Protein AF-A0A538BSW1-F1 (afdb_monomer_lite)

Sequence (345 aa):
MADRFRGLRTAARRRPPAGIRARVTATAVAVVGIASVLAAFAMVSFVGRSLTAQGADQATVRAEQIADDGVRDGAPIVVADPEEQFVQVLRGSTVVASSANVAGLPALAIPGPDDAVGVRIPTVAGPFIAASAVAVGVDGPRTVVVGLNIDDVDDARHLIALALLVAVPVLLVVVGLVTWRMVGRTLRLVEAMREEVERISSTELDRRVPTPLRDDEVGRLARTMNRMLDRLERGQERQRRFISDASHELRSPVAAIRQHAEVAVEHRGPRGPKRSTWTTSCSRRRDASAARRPSPSTRVACRRLASWGAEPTSSGSCATSRRMPSITREPGSGSGWEPPTARSP

Secondary structure (DSSP, 8-state):
-------------------HHHHHHHHHHHHHHHHHHHHHHHHHHHHHHHHHHHHHHHHHHHHHHHHHTTPPTT--B--S-TTTEEEEEEETTEEEEEBGGGTT------PPTT-EEEEE-TTSSSEEEEEEEEEEETTEEEEEEEEEE-HHHHHHHHHHHHHHHHHHHHHHHHHHHHHHHHHHHHHHHHHHHHHHHHH--TT-TT--PPPPSS-SHHHHHHHHHHHHHHHHHHHHHHHHHHHHHHHHHHHHHHHHHHHHHHHHHHT------------------------PPPPSSTTSTTSSS-SS------------------------------PPP----

pLDDT: mean 76.14, std 19.76, range [28.02, 98.38]

Foldseek 3Di:
DDDDDDDPPPPPPPPPPPPPLVVQLVVQLVVLLVVLVVVLVCVLVVLLVVLLVVQQVVQLVVQVVVLVVADDFPDEDDDPDLQFKWKFKFDVQATRYIHPQCPPPGDQDDADQVDWDWGDGPRYDAIWIKDWDWHQHPVGIMIMIMIGGCVVSVVVSVVSSVVSVVVSVVVSVVSSVVSSVVVVVLVVLVVQQVVQVVPCDLVNLVDARDADPDPDPSNVVRVVVNVVSVVSVVVVVVVVVVVVVVVVVVVVVVVVVVVVVVVVVVPPDDDDDDDDDDDDDPDDDDDDDDDDDDDPDPPPPPPPPPPDDDDDDDDDDDDDDDDDDDDDDDDDDDDDDDDDDDDDD

Structure (mmCIF, N/CA/C/O backbone):
data_AF-A0A538BSW1-F1
#
_entry.id   AF-A0A538BSW1-F1
#
loop_
_atom_site.group_PDB
_atom_site.id
_atom_site.type_symbol
_atom_site.label_atom_id
_atom_site.label_alt_id
_atom_site.label_comp_id
_atom_site.label_asym_id
_atom_site.label_entity_id
_atom_site.label_seq_id
_atom_site.pdbx_PDB_ins_code
_atom_site.Cartn_x
_atom_site.Cartn_y
_atom_site.Cartn_z
_atom_site.occupancy
_atom_site.B_iso_or_equiv
_atom_site.auth_seq_id
_atom_site.auth_comp_id
_atom_site.auth_asym_id
_atom_site.auth_atom_id
_atom_site.pdbx_PDB_model_num
ATOM 1 N N . MET A 1 1 ? -12.650 59.316 12.988 1.00 49.59 1 MET A N 1
ATOM 2 C CA . MET A 1 1 ? -11.382 58.768 12.457 1.00 49.59 1 MET A CA 1
ATOM 3 C C . MET A 1 1 ? -10.419 58.708 13.641 1.00 49.59 1 MET A C 1
ATOM 5 O O . MET A 1 1 ? -10.074 59.766 14.128 1.00 49.59 1 MET A O 1
ATOM 9 N N . ALA A 1 2 ? -10.084 57.564 14.242 1.00 46.19 2 ALA A N 1
ATOM 10 C CA . ALA A 1 2 ? -10.416 56.175 13.917 1.00 46.19 2 ALA A CA 1
ATOM 11 C C . ALA A 1 2 ? -10.507 55.314 15.200 1.00 46.19 2 ALA A C 1
ATOM 13 O O . ALA A 1 2 ? -9.628 55.408 16.044 1.00 46.19 2 ALA A O 1
ATOM 14 N N . ASP A 1 3 ? -11.521 54.447 15.316 1.00 50.50 3 ASP A N 1
ATOM 15 C CA . ASP A 1 3 ? -11.532 53.318 16.269 1.00 50.50 3 ASP A CA 1
ATOM 16 C C . ASP A 1 3 ? -12.427 52.193 15.713 1.00 50.50 3 ASP A C 1
ATOM 18 O O . ASP A 1 3 ? -13.595 52.040 16.067 1.00 50.50 3 ASP A O 1
ATOM 22 N N . ARG A 1 4 ? -11.922 51.485 14.691 1.00 53.62 4 ARG A N 1
ATOM 23 C CA . ARG A 1 4 ? -12.696 50.470 13.947 1.00 53.62 4 ARG A CA 1
ATOM 24 C C . ARG A 1 4 ? -11.895 49.216 13.579 1.00 53.62 4 ARG A C 1
ATOM 26 O O . ARG A 1 4 ? -12.188 48.573 12.578 1.00 53.62 4 ARG A O 1
ATOM 33 N N . PHE A 1 5 ? -10.905 48.855 14.398 1.00 54.06 5 PHE A N 1
ATOM 34 C CA . PHE A 1 5 ? -10.102 47.636 14.225 1.00 54.06 5 PHE A CA 1
ATOM 35 C C . PHE A 1 5 ? -9.931 46.866 15.539 1.00 54.06 5 PHE A C 1
ATOM 37 O O . PHE A 1 5 ? -8.840 46.737 16.087 1.00 54.06 5 PHE A O 1
ATOM 44 N N . ARG A 1 6 ? -11.034 46.300 16.040 1.00 56.59 6 ARG A N 1
ATOM 45 C CA . ARG A 1 6 ? -11.010 45.355 17.162 1.00 56.59 6 ARG A CA 1
ATOM 46 C C . ARG A 1 6 ? -11.902 44.160 16.825 1.00 56.59 6 ARG A C 1
ATOM 48 O O . ARG A 1 6 ? -13.116 44.309 16.787 1.00 56.59 6 ARG A O 1
ATOM 55 N N . GLY A 1 7 ? -11.313 42.979 16.591 1.00 46.28 7 GLY A N 1
ATOM 56 C CA . GLY A 1 7 ? -12.089 41.729 16.638 1.00 46.28 7 GLY A CA 1
ATOM 57 C C . GLY A 1 7 ? -11.962 40.686 15.523 1.00 46.28 7 GLY A C 1
ATOM 58 O O . GLY A 1 7 ? -12.796 39.787 15.512 1.00 46.28 7 GLY A O 1
ATOM 59 N N . LEU A 1 8 ? -10.934 40.673 14.664 1.00 49.97 8 LEU A N 1
ATOM 60 C CA . LEU A 1 8 ? -10.611 39.448 13.902 1.00 49.97 8 LEU A CA 1
ATOM 61 C C . LEU A 1 8 ? -9.857 38.438 14.784 1.00 49.97 8 LEU A C 1
ATOM 63 O O . LEU A 1 8 ? -8.709 38.079 14.532 1.00 49.97 8 LEU A O 1
ATOM 67 N N . ARG A 1 9 ? -10.522 37.961 15.846 1.00 54.53 9 ARG A N 1
ATOM 68 C CA . ARG A 1 9 ? -10.094 36.742 16.540 1.00 54.53 9 ARG A CA 1
ATOM 69 C C . ARG A 1 9 ? -10.344 35.578 15.593 1.00 54.53 9 ARG A C 1
ATOM 71 O O . ARG A 1 9 ? -11.487 35.172 15.395 1.00 54.53 9 ARG A O 1
ATOM 78 N N . THR A 1 10 ? -9.270 35.053 15.013 1.00 54.22 10 THR A N 1
ATOM 79 C CA . THR A 1 10 ? -9.295 33.827 14.220 1.00 54.22 10 THR A CA 1
ATOM 80 C C . THR A 1 10 ? -9.943 32.718 15.041 1.00 54.22 10 THR A C 1
ATOM 82 O O . THR A 1 10 ? -9.378 32.212 16.011 1.00 54.22 10 THR A O 1
ATOM 85 N N . ALA A 1 11 ? -11.163 32.341 14.654 1.00 52.31 11 ALA A N 1
ATOM 86 C CA . ALA A 1 11 ? -11.871 31.205 15.218 1.00 52.31 11 ALA A CA 1
ATOM 87 C C . ALA A 1 11 ? -11.191 29.920 14.731 1.00 52.31 11 ALA A C 1
ATOM 89 O O . ALA A 1 11 ? -11.690 29.219 13.850 1.00 52.31 11 ALA A O 1
ATOM 90 N N . ALA A 1 12 ? -10.020 29.628 15.303 1.00 53.47 12 ALA A N 1
ATOM 91 C CA . ALA A 1 12 ? -9.341 28.357 15.164 1.00 53.47 12 ALA A CA 1
ATOM 92 C C . ALA A 1 12 ? -10.299 27.278 15.674 1.00 53.47 12 ALA A C 1
ATOM 94 O O . ALA A 1 12 ? -10.401 27.040 16.880 1.00 53.47 12 ALA A O 1
ATOM 95 N N . ARG A 1 13 ? -11.043 26.666 14.741 1.00 53.94 13 ARG A N 1
ATOM 96 C CA . ARG A 1 13 ? -11.951 25.547 14.991 1.00 53.94 13 ARG A CA 1
ATOM 97 C C . ARG A 1 13 ? -11.123 24.391 15.540 1.00 53.94 13 ARG A C 1
ATOM 99 O O . ARG A 1 13 ? -10.667 23.531 14.787 1.00 53.94 13 ARG A O 1
ATOM 106 N N . ARG A 1 14 ? -10.928 24.377 16.862 1.00 54.94 14 ARG A N 1
ATOM 107 C CA . ARG A 1 14 ? -10.419 23.230 17.607 1.00 54.94 14 ARG A CA 1
ATOM 108 C C . ARG A 1 14 ? -11.406 22.100 17.347 1.00 54.94 14 ARG A C 1
ATOM 110 O O . ARG A 1 14 ? -12.471 22.058 17.957 1.00 54.94 14 ARG A O 1
ATOM 117 N N . ARG A 1 15 ? -11.086 21.242 16.370 1.00 61.53 15 ARG A N 1
ATOM 118 C CA . ARG A 1 15 ? -11.860 20.029 16.089 1.00 61.53 15 ARG A CA 1
ATOM 119 C C . ARG A 1 15 ? -12.021 19.301 17.429 1.00 61.53 15 ARG A C 1
ATOM 121 O O . ARG A 1 15 ? -11.014 19.177 18.134 1.00 61.53 15 ARG A O 1
ATOM 128 N N . PRO A 1 16 ? -13.239 18.874 17.812 1.00 59.78 16 PRO A N 1
ATOM 129 C CA . PRO A 1 16 ? -13.426 18.167 19.071 1.00 59.78 16 PRO A CA 1
ATOM 130 C C . PRO A 1 16 ? -12.460 16.977 19.109 1.00 59.78 16 PRO A C 1
ATOM 132 O O . PRO A 1 16 ? -12.214 16.374 18.056 1.00 59.78 16 PRO A O 1
ATOM 135 N N . PRO A 1 17 ? -11.856 16.665 20.270 1.00 60.72 17 PRO A N 1
ATOM 136 C CA . PRO A 1 17 ? -10.834 15.635 20.356 1.00 60.72 17 PRO A CA 1
ATOM 137 C C . PRO A 1 17 ? -11.410 14.325 19.824 1.00 60.72 17 PRO A C 1
ATOM 139 O O . PRO A 1 17 ? -12.307 13.746 20.430 1.00 60.72 17 PRO A O 1
ATOM 142 N N . ALA A 1 18 ? -10.892 13.872 18.679 1.00 70.44 18 ALA A N 1
ATOM 143 C CA . ALA A 1 18 ? -11.376 12.666 18.025 1.00 70.44 18 ALA A CA 1
ATOM 144 C C . ALA A 1 18 ? -11.358 11.510 19.035 1.00 70.44 18 ALA A C 1
ATOM 146 O O . ALA A 1 18 ? -10.330 11.286 19.685 1.00 70.44 18 ALA A O 1
ATOM 147 N N . GLY A 1 19 ? -12.491 10.822 19.199 1.00 85.38 19 GLY A N 1
ATOM 148 C CA . GLY A 1 19 ? -12.615 9.725 20.158 1.00 85.38 19 GLY A CA 1
ATOM 149 C C . GLY A 1 19 ? -11.607 8.609 19.871 1.00 85.38 19 GLY A C 1
ATOM 150 O O . GLY A 1 19 ? -11.125 8.483 18.743 1.00 85.38 19 GLY A O 1
ATOM 151 N N . ILE A 1 20 ? -11.302 7.780 20.875 1.00 87.38 20 ILE A N 1
ATOM 152 C CA . ILE A 1 20 ? -10.268 6.725 20.800 1.00 87.38 20 ILE A CA 1
ATOM 153 C C . ILE A 1 20 ? -10.411 5.890 19.516 1.00 87.38 20 ILE A C 1
ATOM 155 O O . ILE A 1 20 ? -9.440 5.706 18.785 1.00 87.38 20 ILE A O 1
ATOM 159 N N . ARG A 1 21 ? -11.646 5.498 19.173 1.00 89.81 21 ARG A N 1
ATOM 160 C CA . ARG A 1 21 ? -11.997 4.788 17.932 1.00 89.81 21 ARG A CA 1
ATOM 161 C C . ARG A 1 21 ? -11.473 5.466 16.662 1.00 89.81 21 ARG A C 1
ATOM 163 O O . ARG A 1 21 ? -10.902 4.797 15.805 1.00 89.81 21 ARG A O 1
ATOM 170 N N . ALA A 1 22 ? -11.666 6.777 16.539 1.00 90.06 22 ALA A N 1
ATOM 171 C CA . ALA A 1 22 ? -11.244 7.551 15.376 1.00 90.06 22 ALA A CA 1
ATOM 172 C C . ALA A 1 22 ? -9.722 7.712 15.326 1.00 90.06 22 ALA A C 1
ATOM 174 O O . ALA A 1 22 ? -9.150 7.582 14.250 1.00 90.06 22 ALA A O 1
ATOM 175 N N . ARG A 1 23 ? -9.058 7.910 16.476 1.00 92.12 23 ARG A N 1
ATOM 176 C CA . ARG A 1 23 ? -7.588 7.971 16.539 1.00 92.12 23 ARG A CA 1
ATOM 177 C C . ARG A 1 23 ? -6.952 6.651 16.114 1.00 92.12 23 ARG A C 1
ATOM 179 O O . ARG A 1 23 ? -6.143 6.663 15.200 1.00 92.12 23 ARG A O 1
ATOM 186 N N . VAL A 1 24 ? -7.373 5.533 16.713 1.00 93.75 24 VAL A N 1
ATOM 187 C CA . VAL A 1 24 ? -6.842 4.190 16.411 1.00 93.75 24 VAL A CA 1
ATOM 188 C C . VAL A 1 24 ? -7.092 3.801 14.951 1.00 93.75 24 VAL A C 1
ATOM 190 O O . VAL A 1 24 ? -6.204 3.262 14.298 1.00 93.75 24 VAL A O 1
ATOM 193 N N . THR A 1 25 ? -8.277 4.110 14.412 1.00 94.94 25 THR A N 1
ATOM 194 C CA . THR A 1 25 ? -8.577 3.845 12.994 1.00 94.94 25 THR A CA 1
ATOM 195 C C . THR A 1 25 ? -7.710 4.711 12.077 1.00 94.94 25 THR A C 1
ATOM 197 O O . THR A 1 25 ? -7.140 4.196 11.122 1.00 94.94 25 THR A O 1
ATOM 200 N N . ALA A 1 26 ? -7.553 6.004 12.383 1.00 94.50 26 ALA A N 1
ATOM 201 C CA . ALA A 1 26 ? -6.716 6.905 11.595 1.00 94.50 26 ALA A CA 1
ATOM 202 C C . ALA A 1 26 ? -5.230 6.515 11.636 1.00 94.50 26 ALA A C 1
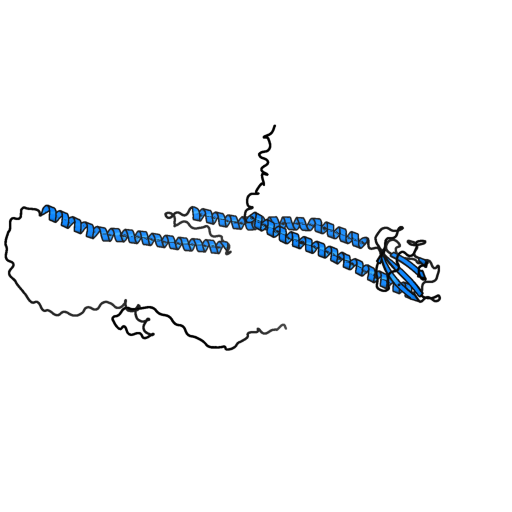ATOM 204 O O . ALA A 1 26 ? -4.587 6.536 10.593 1.00 94.50 26 ALA A O 1
ATOM 205 N N . THR A 1 27 ? -4.684 6.111 12.791 1.00 95.56 27 THR A N 1
ATOM 206 C CA . THR A 1 27 ? -3.292 5.641 12.875 1.00 95.56 27 THR A CA 1
ATOM 207 C C . THR A 1 27 ? -3.088 4.320 12.140 1.00 95.56 27 THR A C 1
ATOM 209 O O . THR A 1 27 ? -2.095 4.189 11.434 1.00 95.56 27 THR A O 1
ATOM 212 N N . ALA A 1 28 ? -4.025 3.369 12.232 1.00 95.31 28 ALA A N 1
ATOM 213 C CA . ALA A 1 28 ? -3.946 2.114 11.481 1.00 95.31 28 ALA A CA 1
ATOM 214 C C . ALA A 1 28 ? -3.965 2.354 9.959 1.00 95.31 28 ALA A C 1
ATOM 216 O O . ALA A 1 28 ? -3.090 1.867 9.248 1.00 95.31 28 ALA A O 1
ATOM 217 N N . VAL A 1 29 ? -4.911 3.164 9.468 1.00 97.62 29 VAL A N 1
ATOM 218 C CA . VAL A 1 29 ? -5.007 3.524 8.042 1.00 97.62 29 VAL A CA 1
ATOM 219 C C . VAL A 1 29 ? -3.785 4.325 7.580 1.00 97.62 29 VAL A C 1
ATOM 221 O O . VAL A 1 29 ? -3.292 4.078 6.486 1.00 97.62 29 VAL A O 1
ATOM 224 N N . ALA A 1 30 ? -3.249 5.235 8.401 1.00 97.25 30 ALA A N 1
ATOM 225 C CA . ALA A 1 30 ? -2.049 5.997 8.056 1.00 97.25 30 ALA A CA 1
ATOM 226 C C . ALA A 1 30 ? -0.797 5.109 7.954 1.00 97.25 30 ALA A C 1
ATOM 228 O O . ALA A 1 30 ? -0.057 5.226 6.984 1.00 97.25 30 ALA A O 1
ATOM 229 N N . VAL A 1 31 ? -0.576 4.198 8.911 1.00 97.88 31 VAL A N 1
ATOM 230 C CA . VAL A 1 31 ? 0.571 3.271 8.886 1.00 97.88 31 VAL A CA 1
ATOM 231 C C . VAL A 1 31 ? 0.491 2.335 7.680 1.00 97.88 31 VAL A C 1
ATOM 233 O O . VAL A 1 31 ? 1.471 2.215 6.948 1.00 97.88 31 VAL A O 1
ATOM 236 N N . VAL A 1 32 ? -0.674 1.725 7.429 1.00 98.00 32 VAL A N 1
ATOM 237 C CA . VAL A 1 32 ? -0.868 0.863 6.251 1.00 98.00 32 VAL A CA 1
ATOM 238 C C . VAL A 1 32 ? -0.727 1.672 4.961 1.00 98.00 32 VAL A C 1
ATOM 240 O O . VAL A 1 32 ? -0.047 1.221 4.052 1.00 98.00 32 VAL A O 1
ATOM 243 N N . GLY A 1 33 ? -1.276 2.888 4.891 1.00 97.69 33 GLY A N 1
ATOM 244 C CA . GLY A 1 33 ? -1.164 3.757 3.716 1.00 97.69 33 GLY A CA 1
ATOM 245 C C . GLY A 1 33 ? 0.277 4.135 3.387 1.00 97.69 33 GLY A C 1
ATOM 246 O O . GLY A 1 33 ? 0.691 3.994 2.241 1.00 97.69 33 GLY A O 1
ATOM 247 N N . ILE A 1 34 ? 1.063 4.544 4.386 1.00 98.00 34 ILE A N 1
ATOM 248 C CA . ILE A 1 34 ? 2.489 4.853 4.210 1.00 98.00 34 ILE A CA 1
ATOM 249 C C . ILE A 1 34 ? 3.251 3.604 3.747 1.00 98.00 34 ILE A C 1
ATOM 251 O O . ILE A 1 34 ? 3.990 3.676 2.767 1.00 98.00 34 ILE A O 1
ATOM 255 N N . ALA A 1 35 ? 3.037 2.451 4.390 1.00 97.19 35 ALA A N 1
ATOM 256 C CA . ALA A 1 35 ? 3.685 1.199 4.001 1.00 97.19 35 ALA A CA 1
ATOM 257 C C . ALA A 1 35 ? 3.312 0.766 2.569 1.00 97.19 35 ALA A C 1
ATOM 259 O O . ALA A 1 35 ? 4.192 0.395 1.796 1.00 97.19 35 ALA A O 1
ATOM 260 N N . SER A 1 36 ? 2.035 0.867 2.186 1.00 97.12 36 SER A N 1
ATOM 261 C CA . SER A 1 36 ? 1.559 0.547 0.836 1.00 97.12 36 SER A CA 1
ATOM 262 C C . SER A 1 36 ? 2.116 1.494 -0.226 1.00 97.12 36 SER A C 1
ATOM 264 O O . SER A 1 36 ? 2.491 1.026 -1.295 1.00 97.12 36 SER A O 1
ATOM 266 N N . VAL A 1 37 ? 2.217 2.799 0.053 1.00 96.06 37 VAL A N 1
ATOM 267 C CA . VAL A 1 37 ? 2.815 3.776 -0.877 1.00 96.06 37 VAL A CA 1
ATOM 268 C C . VAL A 1 37 ? 4.313 3.525 -1.052 1.00 96.06 37 VAL A C 1
ATOM 270 O O . VAL A 1 37 ? 4.794 3.522 -2.182 1.00 96.06 37 VAL A O 1
ATOM 273 N N . LEU A 1 38 ? 5.046 3.254 0.034 1.00 97.31 38 LEU A N 1
ATOM 274 C CA . LEU A 1 38 ? 6.470 2.910 -0.037 1.00 97.31 38 LEU A CA 1
ATOM 275 C C . LEU A 1 38 ? 6.702 1.603 -0.810 1.00 97.31 38 LEU A C 1
ATOM 277 O O . LEU A 1 38 ? 7.587 1.554 -1.660 1.00 97.31 38 LEU A O 1
ATOM 281 N N . ALA A 1 39 ? 5.887 0.572 -0.567 1.00 94.81 39 ALA A N 1
ATOM 282 C CA . ALA A 1 39 ? 5.963 -0.697 -1.287 1.00 94.81 39 ALA A CA 1
ATOM 283 C C . ALA A 1 39 ? 5.612 -0.545 -2.778 1.00 94.81 39 ALA A C 1
ATOM 285 O O . ALA A 1 39 ? 6.329 -1.069 -3.625 1.00 94.81 39 ALA A O 1
ATOM 286 N N . ALA A 1 40 ? 4.561 0.212 -3.110 1.00 94.69 40 ALA A N 1
ATOM 287 C CA . ALA A 1 40 ? 4.176 0.510 -4.490 1.00 94.69 40 ALA A CA 1
ATOM 288 C C . ALA A 1 40 ? 5.284 1.270 -5.239 1.00 94.69 40 ALA A C 1
ATOM 290 O O . ALA A 1 40 ? 5.668 0.878 -6.340 1.00 94.69 40 ALA A O 1
ATOM 291 N N . PHE A 1 41 ? 5.846 2.313 -4.620 1.00 94.50 41 PHE A N 1
ATOM 292 C CA . PHE A 1 41 ? 6.955 3.081 -5.187 1.00 94.50 41 PHE A CA 1
ATOM 293 C C . PHE A 1 41 ? 8.210 2.221 -5.386 1.00 94.50 41 PHE A C 1
ATOM 295 O O . PHE A 1 41 ? 8.826 2.271 -6.452 1.00 94.50 41 PHE A O 1
ATOM 302 N N . ALA A 1 42 ? 8.571 1.403 -4.391 1.00 94.12 42 ALA A N 1
ATOM 303 C CA . ALA A 1 42 ? 9.697 0.479 -4.487 1.00 94.12 42 ALA A CA 1
ATOM 304 C C . ALA A 1 42 ? 9.487 -0.562 -5.598 1.00 94.12 42 ALA A C 1
ATOM 306 O O . ALA A 1 42 ? 10.407 -0.789 -6.377 1.00 94.12 42 ALA A O 1
ATOM 307 N N . MET A 1 43 ? 8.283 -1.131 -5.720 1.00 92.50 43 MET A N 1
ATOM 308 C CA . MET A 1 43 ? 7.938 -2.111 -6.754 1.00 92.50 43 MET A CA 1
ATOM 309 C C . MET A 1 43 ? 8.044 -1.517 -8.163 1.00 92.50 43 MET A C 1
ATOM 311 O O . MET A 1 43 ? 8.752 -2.070 -8.998 1.00 92.50 43 MET A O 1
ATOM 315 N N . VAL A 1 44 ? 7.410 -0.367 -8.424 1.00 90.94 44 VAL A N 1
ATOM 316 C CA . VAL A 1 44 ? 7.474 0.293 -9.744 1.00 90.94 44 VAL A CA 1
ATOM 317 C C . VAL A 1 44 ? 8.910 0.713 -10.080 1.00 90.94 44 VAL A C 1
ATOM 319 O O . VAL A 1 44 ? 9.370 0.491 -11.198 1.00 90.94 44 VAL A O 1
ATOM 322 N N . SER A 1 45 ? 9.663 1.233 -9.102 1.00 88.44 45 SER A N 1
ATOM 323 C CA . SER A 1 45 ? 11.081 1.584 -9.287 1.00 88.44 45 SER A CA 1
ATOM 324 C C . SER A 1 45 ? 11.965 0.362 -9.562 1.00 88.44 45 SER A C 1
ATOM 326 O O . SER A 1 45 ? 12.912 0.450 -10.342 1.00 88.44 45 SER A O 1
ATOM 328 N N . PHE A 1 46 ? 11.684 -0.771 -8.912 1.00 90.38 46 PHE A N 1
ATOM 329 C CA . PHE A 1 46 ? 12.426 -2.020 -9.075 1.00 90.38 46 PHE A CA 1
ATOM 330 C C . PHE A 1 46 ? 12.153 -2.659 -10.437 1.00 90.38 46 PHE A C 1
ATOM 332 O O . PHE A 1 46 ? 13.100 -2.906 -11.179 1.00 90.38 46 PHE A O 1
ATOM 339 N N . VAL A 1 47 ? 10.875 -2.841 -10.797 1.00 88.38 47 VAL A N 1
ATOM 340 C CA . VAL A 1 47 ? 10.453 -3.310 -12.129 1.00 88.38 47 VAL A CA 1
ATOM 341 C C . VAL A 1 47 ? 11.067 -2.427 -13.208 1.00 88.38 47 VAL A C 1
ATOM 343 O O . VAL A 1 47 ? 11.632 -2.935 -14.173 1.00 88.38 47 VAL A O 1
ATOM 346 N N . GLY A 1 48 ? 11.039 -1.105 -13.010 1.00 85.44 48 GLY A N 1
ATOM 347 C CA . GLY A 1 48 ? 11.607 -0.175 -13.968 1.00 85.44 48 GLY A CA 1
ATOM 348 C C . GLY A 1 48 ? 13.103 -0.369 -14.192 1.00 85.44 48 GLY A C 1
ATOM 349 O O . GLY A 1 48 ? 13.506 -0.577 -15.334 1.00 85.44 48 GLY A O 1
ATOM 350 N N . ARG A 1 49 ? 13.900 -0.375 -13.116 1.00 87.06 49 ARG A N 1
ATOM 351 C CA . ARG A 1 49 ? 15.355 -0.600 -13.186 1.00 87.06 49 ARG A CA 1
ATOM 352 C C . ARG A 1 49 ? 15.713 -1.976 -13.747 1.00 87.06 49 ARG A C 1
ATOM 354 O O . ARG A 1 49 ? 16.664 -2.079 -14.514 1.00 87.06 49 ARG A O 1
ATOM 361 N N . SER A 1 50 ? 14.953 -3.010 -13.382 1.00 85.00 50 SER A N 1
ATOM 362 C CA . SER A 1 50 ? 15.165 -4.381 -13.856 1.00 85.00 50 SER A CA 1
ATOM 363 C C . SER A 1 50 ? 14.983 -4.490 -15.368 1.00 85.00 50 SER A C 1
ATOM 365 O O . SER A 1 50 ? 15.834 -5.063 -16.038 1.00 85.00 50 SER A O 1
ATOM 367 N N . LEU A 1 51 ? 13.908 -3.912 -15.911 1.00 82.75 51 LEU A N 1
ATOM 368 C CA . LEU A 1 51 ? 13.617 -3.977 -17.343 1.00 82.75 51 LEU A CA 1
ATOM 369 C C . LEU A 1 51 ? 14.591 -3.122 -18.173 1.00 82.75 51 LEU A C 1
ATOM 371 O O . LEU A 1 51 ? 15.025 -3.562 -19.232 1.00 82.75 51 LEU A O 1
ATOM 375 N N . THR A 1 52 ? 15.023 -1.953 -17.677 1.00 84.00 52 THR A N 1
ATOM 376 C CA . THR A 1 52 ? 16.079 -1.179 -18.362 1.00 84.00 52 THR A CA 1
ATOM 377 C C . THR A 1 52 ? 17.435 -1.879 -18.355 1.00 84.00 52 THR A C 1
ATOM 379 O O . THR A 1 52 ? 18.159 -1.780 -19.338 1.00 84.00 52 THR A O 1
ATOM 382 N N . ALA A 1 53 ? 17.781 -2.588 -17.274 1.00 85.19 53 ALA A N 1
ATOM 383 C CA . ALA A 1 53 ? 19.019 -3.365 -17.214 1.00 85.19 53 ALA A CA 1
ATOM 384 C C . ALA A 1 53 ? 18.976 -4.550 -18.193 1.00 85.19 53 ALA A C 1
ATOM 386 O O . ALA A 1 53 ? 19.890 -4.717 -18.987 1.00 85.19 53 ALA A O 1
ATOM 387 N N . GLN A 1 54 ? 17.865 -5.293 -18.229 1.00 85.50 54 GLN A N 1
ATOM 388 C CA . GLN A 1 54 ? 17.682 -6.402 -19.173 1.00 85.50 54 GLN A CA 1
ATOM 389 C C . GLN A 1 54 ? 17.727 -5.949 -20.641 1.00 85.50 54 GLN A C 1
ATOM 391 O O . GLN A 1 54 ? 18.342 -6.624 -21.462 1.00 85.50 54 GLN A O 1
ATOM 396 N N . GLY A 1 55 ? 17.126 -4.799 -20.970 1.00 85.00 55 GLY A N 1
ATOM 397 C CA . GLY A 1 55 ? 17.223 -4.211 -22.309 1.00 85.00 55 GLY A CA 1
ATOM 398 C C . GLY A 1 55 ? 18.650 -3.779 -22.671 1.00 85.00 55 GLY A C 1
ATOM 399 O O . GLY A 1 55 ? 19.076 -3.977 -23.805 1.00 85.00 55 GLY A O 1
ATOM 400 N N . ALA A 1 56 ? 19.415 -3.251 -21.709 1.00 85.94 56 ALA A N 1
ATOM 401 C CA . ALA A 1 56 ? 20.831 -2.935 -21.901 1.00 85.94 56 ALA A CA 1
ATOM 402 C C . ALA A 1 56 ? 21.666 -4.199 -22.168 1.00 85.94 56 ALA A C 1
ATOM 404 O O . ALA A 1 56 ? 22.374 -4.250 -23.171 1.00 85.94 56 ALA A O 1
ATOM 405 N N . ASP A 1 57 ? 21.519 -5.238 -21.340 1.00 87.81 57 ASP A N 1
ATOM 406 C CA . ASP A 1 57 ? 22.225 -6.517 -21.500 1.00 87.81 57 ASP A CA 1
ATOM 407 C C . ASP A 1 57 ? 21.928 -7.153 -22.874 1.00 87.81 57 ASP A C 1
ATOM 409 O O . ASP A 1 57 ? 22.835 -7.603 -23.577 1.00 87.81 57 ASP A O 1
ATOM 413 N N . GLN A 1 58 ? 20.658 -7.144 -23.300 1.00 87.75 58 GLN A N 1
ATOM 414 C CA . GLN A 1 58 ? 20.247 -7.639 -24.618 1.00 87.75 58 GLN A CA 1
ATOM 415 C C . GLN A 1 58 ? 20.818 -6.801 -25.769 1.00 87.75 58 GLN A C 1
ATOM 417 O O . GLN A 1 58 ? 21.259 -7.370 -26.770 1.00 87.75 58 GLN A O 1
ATOM 422 N N . ALA A 1 59 ? 20.839 -5.471 -25.642 1.00 87.19 59 ALA A N 1
ATOM 423 C CA . ALA A 1 59 ? 21.420 -4.587 -26.648 1.00 87.19 59 ALA A CA 1
ATOM 424 C C . ALA A 1 59 ? 22.935 -4.821 -26.800 1.00 87.19 59 ALA A C 1
ATOM 426 O O . ALA A 1 59 ? 23.417 -4.890 -27.931 1.00 87.19 59 ALA A O 1
ATOM 427 N N . THR A 1 60 ? 23.666 -5.022 -25.696 1.00 87.69 60 THR A N 1
ATOM 428 C CA . THR A 1 60 ? 25.103 -5.351 -25.708 1.00 87.69 60 THR A CA 1
ATOM 429 C C . THR A 1 60 ? 25.359 -6.683 -26.406 1.00 87.69 60 THR A C 1
ATOM 431 O O . THR A 1 60 ? 26.072 -6.709 -27.407 1.00 87.69 60 THR A O 1
ATOM 434 N N . VAL A 1 61 ? 24.700 -7.768 -25.977 1.00 89.12 61 VAL A N 1
ATOM 435 C CA . VAL A 1 61 ? 24.847 -9.101 -26.600 1.00 89.12 61 VAL A CA 1
ATOM 436 C C . VAL A 1 61 ? 24.498 -9.063 -28.092 1.00 89.12 61 VAL A C 1
ATOM 438 O O . VAL A 1 61 ? 25.134 -9.731 -28.910 1.00 89.12 61 VAL A O 1
ATOM 441 N N . ARG A 1 62 ? 23.499 -8.264 -28.489 1.00 88.00 62 ARG A N 1
ATOM 442 C CA . ARG A 1 62 ? 23.122 -8.126 -29.900 1.00 88.00 62 ARG A CA 1
ATOM 443 C C . ARG A 1 62 ? 24.122 -7.286 -30.700 1.00 88.00 62 ARG A C 1
ATOM 445 O O . ARG A 1 62 ? 24.326 -7.575 -31.878 1.00 88.00 62 ARG A O 1
ATOM 452 N N . ALA A 1 63 ? 24.758 -6.289 -30.084 1.00 86.56 63 ALA A N 1
ATOM 453 C CA . ALA A 1 63 ? 25.844 -5.526 -30.695 1.00 86.56 63 ALA A CA 1
ATOM 454 C C . ALA A 1 63 ? 27.103 -6.385 -30.890 1.00 86.56 63 ALA A C 1
ATOM 456 O O . ALA A 1 63 ? 27.710 -6.312 -31.956 1.00 86.56 63 ALA A O 1
ATOM 457 N N . GLU A 1 64 ? 27.449 -7.233 -29.916 1.00 87.19 64 GLU A N 1
ATOM 458 C CA . GLU A 1 64 ? 28.554 -8.200 -30.007 1.00 87.19 64 GLU A CA 1
ATOM 459 C C . GLU A 1 64 ? 28.333 -9.203 -31.147 1.00 87.19 64 GLU A C 1
ATOM 461 O O . GLU A 1 64 ? 29.197 -9.352 -32.004 1.00 87.19 64 GLU A O 1
ATOM 466 N N . GLN A 1 65 ? 27.141 -9.803 -31.251 1.00 87.31 65 GLN A N 1
ATOM 467 C CA . GLN A 1 65 ? 26.808 -10.711 -32.362 1.00 87.31 65 GLN A CA 1
ATOM 468 C C . GLN A 1 65 ? 26.991 -10.055 -33.740 1.00 87.31 65 GLN A C 1
ATOM 470 O O . GLN A 1 65 ? 27.573 -10.649 -34.643 1.00 87.31 65 GLN A O 1
ATOM 475 N N . ILE A 1 66 ? 26.526 -8.812 -33.907 1.00 85.94 66 ILE A N 1
ATOM 476 C CA . ILE A 1 66 ? 26.663 -8.069 -35.171 1.00 85.94 66 ILE A CA 1
ATOM 477 C C . ILE A 1 66 ? 28.126 -7.650 -35.420 1.00 85.94 66 ILE A C 1
ATOM 479 O O . ILE A 1 66 ? 28.544 -7.522 -36.574 1.00 85.94 66 ILE A O 1
ATOM 483 N N . ALA A 1 67 ? 28.914 -7.440 -34.362 1.00 84.81 67 ALA A N 1
ATOM 484 C CA . ALA A 1 67 ? 30.346 -7.182 -34.461 1.00 84.81 67 ALA A CA 1
ATOM 485 C C . ALA A 1 67 ? 31.115 -8.422 -34.952 1.00 84.81 67 ALA A C 1
ATOM 487 O O . ALA A 1 67 ? 31.927 -8.293 -35.873 1.00 84.81 67 ALA A O 1
ATOM 488 N N . ASP A 1 68 ? 30.807 -9.599 -34.401 1.00 85.06 68 ASP A N 1
ATOM 489 C CA . ASP A 1 68 ? 31.412 -10.888 -34.762 1.00 85.06 68 ASP A CA 1
ATOM 490 C C . ASP A 1 68 ? 31.010 -11.364 -36.172 1.00 85.06 68 ASP A C 1
ATOM 492 O O . ASP A 1 68 ? 31.853 -11.872 -36.914 1.00 85.06 68 ASP A O 1
ATOM 496 N N . ASP A 1 69 ? 29.757 -11.137 -36.590 1.00 82.69 69 ASP A N 1
ATOM 497 C CA . ASP A 1 69 ? 29.254 -11.471 -37.937 1.00 82.69 69 ASP A CA 1
ATOM 498 C C . ASP A 1 69 ? 29.949 -10.672 -39.069 1.00 82.69 69 ASP A C 1
ATOM 500 O O . ASP A 1 69 ? 29.884 -11.051 -40.242 1.00 82.69 69 ASP A O 1
ATOM 504 N N . GLY A 1 70 ? 30.635 -9.567 -38.743 1.00 73.94 70 GLY A N 1
ATOM 505 C CA . GLY A 1 70 ? 31.494 -8.823 -39.669 1.00 73.94 70 GLY A CA 1
ATOM 506 C C . GLY A 1 70 ? 30.749 -7.954 -40.695 1.00 73.94 70 GLY A C 1
ATOM 507 O O . GLY A 1 70 ? 30.682 -8.269 -41.887 1.00 73.94 70 GLY A O 1
ATOM 508 N N . VAL A 1 71 ? 30.249 -6.790 -40.263 1.00 72.69 71 VAL A N 1
ATOM 509 C CA . VAL A 1 71 ? 29.517 -5.849 -41.139 1.00 72.69 71 VAL A CA 1
ATOM 510 C C . VAL A 1 71 ? 30.404 -5.246 -42.242 1.00 72.69 71 VAL A C 1
ATOM 512 O O . VAL A 1 71 ? 31.433 -4.624 -41.963 1.00 72.69 71 VAL A O 1
ATOM 515 N N . ARG A 1 72 ? 29.953 -5.352 -43.501 1.00 71.25 72 ARG A N 1
ATOM 516 C CA . ARG A 1 72 ? 30.569 -4.729 -44.693 1.00 71.25 72 ARG A CA 1
ATOM 517 C C . ARG A 1 72 ? 30.069 -3.296 -44.922 1.00 71.25 72 ARG A C 1
ATOM 519 O O . ARG A 1 72 ? 28.907 -2.994 -44.667 1.00 71.25 72 ARG A O 1
ATOM 526 N N . ASP A 1 73 ? 30.929 -2.430 -45.459 1.00 70.06 73 ASP A N 1
ATOM 527 C CA . ASP A 1 73 ? 30.590 -1.027 -45.751 1.00 70.06 73 ASP A CA 1
ATOM 528 C C . ASP A 1 73 ? 29.455 -0.924 -46.776 1.00 70.06 73 ASP A C 1
ATOM 530 O O . ASP A 1 73 ? 29.454 -1.627 -47.786 1.00 70.06 73 ASP A O 1
ATOM 534 N N . GLY A 1 74 ? 28.483 -0.045 -46.511 1.00 67.38 74 GLY A N 1
ATOM 535 C CA . GLY A 1 74 ? 27.332 0.173 -47.392 1.00 67.38 74 GLY A CA 1
ATOM 536 C C . GLY A 1 74 ? 26.340 -0.995 -47.490 1.00 67.38 74 GLY A C 1
ATOM 537 O O . GLY A 1 74 ? 25.356 -0.876 -48.218 1.00 67.38 74 GLY A O 1
ATOM 538 N N . ALA A 1 75 ? 26.550 -2.104 -46.773 1.00 72.50 75 ALA A N 1
ATOM 539 C CA . ALA A 1 75 ? 25.567 -3.179 -46.708 1.00 72.50 75 ALA A CA 1
ATOM 540 C C . ALA A 1 75 ? 24.327 -2.712 -45.914 1.00 72.50 75 ALA A C 1
ATOM 542 O O . ALA A 1 75 ? 24.482 -2.215 -44.793 1.00 72.50 75 ALA A O 1
ATOM 543 N N . PRO A 1 76 ? 23.099 -2.854 -46.451 1.00 75.69 76 PRO A N 1
ATOM 544 C CA . PRO A 1 76 ? 21.890 -2.499 -45.718 1.00 75.69 76 PRO A CA 1
ATOM 545 C C . PRO A 1 76 ? 21.698 -3.453 -44.535 1.00 75.69 76 PRO A C 1
ATOM 547 O O . PRO A 1 76 ? 21.650 -4.671 -44.715 1.00 75.69 76 PRO A O 1
ATOM 550 N N . ILE A 1 77 ? 21.570 -2.902 -43.327 1.00 84.25 77 ILE A N 1
ATOM 551 C CA . ILE A 1 77 ? 21.328 -3.700 -42.122 1.00 84.25 77 ILE A CA 1
ATOM 552 C C . ILE A 1 77 ? 19.822 -3.925 -41.997 1.00 84.25 77 ILE A C 1
ATOM 554 O O . ILE A 1 77 ? 19.061 -2.993 -41.736 1.00 84.25 77 ILE A O 1
ATOM 558 N N . VAL A 1 78 ? 19.390 -5.168 -42.200 1.00 83.62 78 VAL A N 1
ATOM 559 C CA . VAL A 1 78 ? 17.993 -5.567 -42.008 1.00 83.62 78 VAL A CA 1
ATOM 560 C C . VAL A 1 78 ? 17.785 -5.924 -40.540 1.00 83.62 78 VAL A C 1
ATOM 562 O O . VAL A 1 78 ? 18.475 -6.783 -39.996 1.00 83.62 78 VAL A O 1
ATOM 565 N N . VAL A 1 79 ? 16.827 -5.252 -39.910 1.00 86.50 79 VAL A N 1
ATOM 566 C CA . VAL A 1 79 ? 16.365 -5.525 -38.545 1.00 86.50 79 VAL A CA 1
ATOM 567 C C . VAL A 1 79 ? 15.010 -6.226 -38.640 1.00 86.50 79 VAL A C 1
ATOM 569 O O . VAL A 1 79 ? 14.265 -5.967 -39.584 1.00 86.50 79 VAL A O 1
ATOM 572 N N . ALA A 1 80 ? 14.718 -7.137 -37.707 1.00 84.50 80 ALA A N 1
ATOM 573 C CA . ALA A 1 80 ? 13.477 -7.915 -37.719 1.00 84.50 80 ALA A CA 1
ATOM 574 C C . ALA A 1 80 ? 12.239 -7.020 -37.559 1.00 84.50 80 ALA A C 1
ATOM 576 O O . ALA A 1 80 ? 11.306 -7.140 -38.349 1.00 84.50 80 ALA A O 1
ATOM 577 N N . ASP A 1 81 ? 12.286 -6.093 -36.599 1.00 88.69 81 ASP A N 1
ATOM 578 C CA . ASP A 1 81 ? 11.274 -5.061 -36.401 1.00 88.69 81 ASP A CA 1
ATOM 579 C C . ASP A 1 81 ? 11.939 -3.668 -36.268 1.00 88.69 81 ASP A C 1
ATOM 581 O O . ASP A 1 81 ? 12.718 -3.442 -35.334 1.00 88.69 81 ASP A O 1
ATOM 585 N N . PRO A 1 82 ? 11.699 -2.731 -37.209 1.00 86.69 82 PRO A N 1
ATOM 586 C CA . PRO A 1 82 ? 12.218 -1.364 -37.139 1.00 86.69 82 PRO A CA 1
ATOM 587 C C . PRO A 1 82 ? 11.558 -0.467 -36.074 1.00 86.69 82 PRO A C 1
ATOM 589 O O . PRO A 1 82 ? 12.055 0.640 -35.852 1.00 86.69 82 PRO A O 1
ATOM 592 N N . GLU A 1 83 ? 10.457 -0.886 -35.448 1.00 87.50 83 GLU A N 1
ATOM 593 C CA . GLU A 1 83 ? 9.838 -0.188 -34.314 1.00 87.50 83 GLU A CA 1
ATOM 594 C C . GLU A 1 83 ? 10.462 -0.630 -32.979 1.00 87.50 83 GLU A C 1
ATOM 596 O O . GLU A 1 83 ? 10.677 0.205 -32.098 1.00 87.50 83 GLU A O 1
ATOM 601 N N . GLU A 1 84 ? 10.856 -1.904 -32.856 1.00 88.31 84 GLU A N 1
ATOM 602 C CA . GLU A 1 84 ? 11.501 -2.443 -31.647 1.00 88.31 84 GLU A CA 1
ATOM 603 C C . GLU A 1 84 ? 13.027 -2.257 -31.607 1.00 88.31 84 GLU A C 1
ATOM 605 O O . GLU A 1 84 ? 13.598 -2.167 -30.521 1.00 88.31 84 GLU A O 1
ATOM 610 N N . GLN A 1 85 ? 13.727 -2.212 -32.748 1.00 91.25 85 GLN A N 1
ATOM 611 C CA . GLN A 1 85 ? 15.196 -2.200 -32.766 1.00 91.25 85 GLN A CA 1
ATOM 612 C C . GLN A 1 85 ? 15.794 -1.279 -33.845 1.00 91.25 85 GLN A C 1
ATOM 614 O O . GLN A 1 85 ? 15.308 -1.181 -34.971 1.00 91.25 85 GLN A O 1
ATOM 619 N N . PHE A 1 86 ? 16.940 -0.660 -33.542 1.00 92.25 86 PHE A N 1
ATOM 620 C CA . PHE A 1 86 ? 17.817 -0.041 -34.541 1.00 92.25 86 PHE A CA 1
ATOM 621 C C . PHE A 1 86 ? 19.269 -0.516 -34.433 1.00 92.25 86 PHE A C 1
ATOM 623 O O . PHE A 1 86 ? 19.719 -0.984 -33.386 1.00 92.25 86 PHE A O 1
ATOM 630 N N . VAL A 1 87 ? 20.013 -0.353 -35.531 1.00 91.75 87 VAL A N 1
ATOM 631 C CA . VAL A 1 87 ? 21.453 -0.612 -35.618 1.00 91.75 87 VAL A CA 1
ATOM 632 C C . VAL A 1 87 ? 22.135 0.524 -36.387 1.00 91.75 87 VAL A C 1
ATOM 634 O O . VAL A 1 87 ? 21.715 0.886 -37.487 1.00 91.75 87 VAL A O 1
ATOM 637 N N . GLN A 1 88 ? 23.224 1.060 -35.839 1.00 91.25 88 GLN A N 1
ATOM 638 C CA . GLN A 1 88 ? 24.168 1.937 -36.538 1.00 91.25 88 GLN A CA 1
ATOM 639 C C . GLN A 1 88 ? 25.577 1.345 -36.431 1.00 91.25 88 GLN A C 1
ATOM 641 O O . GLN A 1 88 ? 25.971 0.858 -35.376 1.00 91.25 88 GLN A O 1
ATOM 646 N N . VAL A 1 89 ? 26.361 1.409 -37.505 1.00 90.44 89 VAL A N 1
ATOM 647 C CA . VAL A 1 89 ? 27.777 1.015 -37.501 1.00 90.44 89 VAL A CA 1
ATOM 648 C C . VAL A 1 89 ? 28.618 2.232 -37.828 1.00 90.44 89 VAL A C 1
ATOM 650 O O . VAL A 1 89 ? 28.458 2.842 -38.887 1.00 90.44 89 VAL A O 1
ATOM 653 N N . LEU A 1 90 ? 29.507 2.586 -36.908 1.00 90.06 90 LEU A N 1
ATOM 654 C CA . LEU A 1 90 ? 30.298 3.801 -36.943 1.00 90.06 90 LEU A CA 1
ATOM 655 C C . LEU A 1 90 ? 31.775 3.487 -37.184 1.00 90.06 90 LEU A C 1
ATOM 657 O O . LEU A 1 90 ? 32.321 2.526 -36.643 1.00 90.06 90 LEU A O 1
ATOM 661 N N . ARG A 1 91 ? 32.445 4.350 -37.946 1.00 88.56 91 ARG A N 1
ATOM 662 C CA . ARG A 1 91 ? 33.907 4.424 -38.046 1.00 88.56 91 ARG A CA 1
ATOM 663 C C . ARG A 1 91 ? 34.317 5.771 -37.449 1.00 88.56 91 ARG A C 1
ATOM 665 O O . ARG A 1 91 ? 34.156 6.813 -38.085 1.00 88.56 91 ARG A O 1
ATOM 672 N N . GLY A 1 92 ? 34.765 5.759 -36.193 1.00 85.06 92 GLY A N 1
ATOM 673 C CA . GLY A 1 92 ? 34.890 6.979 -35.390 1.00 85.06 92 GLY A CA 1
ATOM 674 C C . GLY A 1 92 ? 33.513 7.592 -35.115 1.00 85.06 92 GLY A C 1
ATOM 675 O O . GLY A 1 92 ? 32.657 6.939 -34.530 1.00 85.06 92 GLY A O 1
ATOM 676 N N . SER A 1 93 ? 33.287 8.829 -35.559 1.00 83.06 93 SER A N 1
ATOM 677 C CA . SER A 1 93 ? 31.996 9.531 -35.450 1.00 83.06 93 SER A CA 1
ATOM 678 C C . SER A 1 93 ? 31.098 9.415 -36.692 1.00 83.06 93 SER A C 1
ATOM 680 O O . SER A 1 93 ? 29.970 9.907 -36.677 1.00 83.06 93 SER A O 1
ATOM 682 N N . THR A 1 94 ? 31.573 8.786 -37.772 1.00 88.50 94 THR A N 1
ATOM 683 C CA . THR A 1 94 ? 30.849 8.702 -39.051 1.00 88.50 94 THR A CA 1
ATOM 684 C C . THR A 1 94 ? 30.065 7.398 -39.147 1.00 88.50 94 THR A C 1
ATOM 686 O O . THR A 1 94 ? 30.646 6.324 -38.999 1.00 88.50 94 THR A O 1
ATOM 689 N N . VAL A 1 95 ? 28.767 7.473 -39.454 1.00 89.88 95 VAL A N 1
ATOM 690 C CA . VAL A 1 95 ? 27.918 6.299 -39.724 1.00 89.88 95 VAL A CA 1
ATOM 691 C C . VAL A 1 95 ? 28.260 5.730 -41.110 1.00 89.88 95 VAL A C 1
ATOM 693 O O . VAL A 1 95 ? 28.196 6.442 -42.109 1.00 89.88 95 VAL A O 1
ATOM 696 N N . VAL A 1 96 ? 28.646 4.453 -41.164 1.00 89.44 96 VAL A N 1
ATOM 697 C CA . VAL A 1 96 ? 29.091 3.728 -42.374 1.00 89.44 96 VAL A CA 1
ATOM 698 C C . VAL A 1 96 ? 28.042 2.725 -42.863 1.00 89.44 96 VAL A C 1
ATOM 700 O O . VAL A 1 96 ? 27.935 2.467 -44.062 1.00 89.44 96 VAL A O 1
ATOM 703 N N . ALA A 1 97 ? 27.250 2.174 -41.944 1.00 88.81 97 ALA A N 1
ATOM 704 C CA . ALA A 1 97 ? 26.061 1.384 -42.245 1.00 88.81 97 ALA A CA 1
ATOM 705 C C . ALA A 1 97 ? 24.984 1.654 -41.184 1.00 88.81 97 ALA A C 1
ATOM 707 O O . ALA A 1 97 ? 25.290 2.045 -40.056 1.00 88.81 97 ALA A O 1
ATOM 708 N N . SER A 1 98 ? 23.716 1.478 -41.548 1.00 91.12 98 SER A N 1
ATOM 709 C CA . SER A 1 98 ? 22.576 1.731 -40.660 1.00 91.12 98 SER A CA 1
ATOM 710 C C . SER A 1 98 ? 21.371 0.887 -41.062 1.00 91.12 98 SER A C 1
ATOM 712 O O . SER A 1 98 ? 21.262 0.470 -42.219 1.00 91.12 98 SER A O 1
ATOM 714 N N . SER A 1 99 ? 20.477 0.641 -40.106 1.00 91.25 99 SER A N 1
ATOM 715 C CA . SER A 1 99 ? 19.147 0.092 -40.359 1.00 91.25 99 SER A CA 1
ATOM 716 C C . SER A 1 99 ? 18.190 1.156 -40.906 1.00 91.25 99 SER A C 1
ATOM 718 O O . SER A 1 99 ? 18.381 2.355 -40.699 1.00 91.25 99 SER A O 1
ATOM 720 N N . ALA A 1 100 ? 17.148 0.722 -41.622 1.00 90.00 100 ALA A N 1
ATOM 721 C CA . ALA A 1 100 ? 16.277 1.609 -42.403 1.00 90.00 100 ALA A CA 1
ATOM 722 C C . ALA A 1 100 ? 15.574 2.706 -41.576 1.00 90.00 100 ALA A C 1
ATOM 724 O O . ALA A 1 100 ? 15.431 3.830 -42.049 1.00 90.00 100 ALA A O 1
ATOM 725 N N . ASN A 1 101 ? 15.188 2.405 -40.333 1.00 88.88 101 ASN A N 1
ATOM 726 C CA . ASN A 1 101 ? 14.569 3.352 -39.398 1.00 88.88 101 ASN A CA 1
ATOM 727 C C . ASN A 1 101 ? 15.488 4.511 -38.977 1.00 88.88 101 ASN A C 1
ATOM 729 O O . ASN A 1 101 ? 14.988 5.582 -38.641 1.00 88.88 101 ASN A O 1
ATOM 733 N N . VAL A 1 102 ? 16.811 4.332 -39.016 1.00 91.19 102 VAL A N 1
ATOM 734 C CA . VAL A 1 102 ? 17.808 5.351 -38.630 1.00 91.19 102 VAL A CA 1
ATOM 735 C C . VAL A 1 102 ? 18.709 5.772 -39.797 1.00 91.19 102 VAL A C 1
ATOM 737 O O . VAL A 1 102 ? 19.751 6.401 -39.596 1.00 91.19 102 VAL A O 1
ATOM 740 N N . ALA A 1 103 ? 18.305 5.446 -41.027 1.00 89.56 103 ALA A N 1
ATOM 741 C CA . ALA A 1 103 ? 19.036 5.783 -42.238 1.00 89.56 103 ALA A CA 1
ATOM 742 C C . ALA A 1 103 ? 19.117 7.307 -42.441 1.00 89.56 103 ALA A C 1
ATOM 744 O O . ALA A 1 103 ? 18.119 8.022 -42.369 1.00 89.56 103 ALA A O 1
ATOM 745 N N . GLY A 1 104 ? 20.326 7.811 -42.701 1.00 85.88 104 GLY A N 1
ATOM 746 C CA . GLY A 1 104 ? 20.584 9.244 -42.890 1.00 85.88 104 GLY A CA 1
ATOM 747 C C . GLY A 1 104 ? 20.607 10.082 -41.604 1.00 85.88 104 GLY A C 1
ATOM 748 O O . GLY A 1 104 ? 20.908 11.273 -41.676 1.00 85.88 104 GLY A O 1
ATOM 749 N N . LEU A 1 105 ? 20.342 9.491 -40.433 1.00 88.75 105 LEU A N 1
ATOM 750 C CA . LEU A 1 105 ? 20.561 10.156 -39.149 1.00 88.75 105 LEU A CA 1
ATOM 751 C C . LEU A 1 105 ? 22.063 10.177 -38.798 1.00 88.75 105 LEU A C 1
ATOM 753 O O . LEU A 1 105 ? 22.795 9.252 -39.164 1.00 88.75 105 LEU A O 1
ATOM 757 N N . PRO A 1 106 ? 22.544 11.200 -38.064 1.00 89.50 106 PRO A N 1
ATOM 758 C CA . PRO A 1 106 ? 23.874 11.163 -37.462 1.00 89.50 106 PRO A CA 1
AT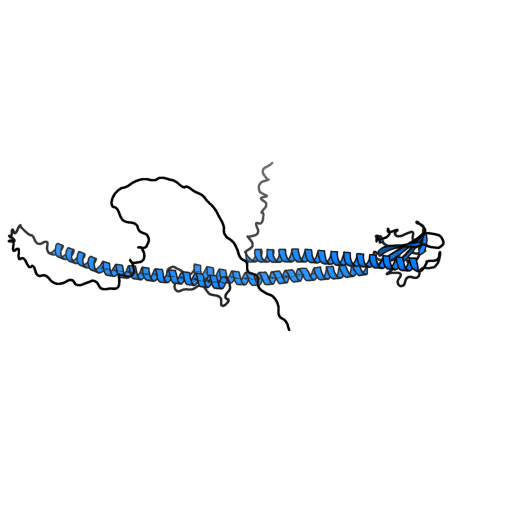OM 759 C C . PRO A 1 106 ? 23.973 10.048 -36.404 1.00 89.50 106 PRO A C 1
ATOM 761 O O . PRO A 1 106 ? 22.985 9.392 -36.067 1.00 89.50 106 PRO A O 1
ATOM 764 N N . ALA A 1 107 ? 25.175 9.857 -35.854 1.00 87.69 107 ALA A N 1
ATOM 765 C CA . ALA A 1 107 ? 25.407 8.992 -34.699 1.00 87.69 107 ALA A CA 1
ATOM 766 C C . ALA A 1 107 ? 24.446 9.350 -33.549 1.00 87.69 107 ALA A C 1
ATOM 768 O O . ALA A 1 107 ? 24.538 10.441 -32.985 1.00 87.69 107 ALA A O 1
ATOM 769 N N . LEU A 1 108 ? 23.514 8.449 -33.223 1.00 84.56 108 LEU A N 1
ATOM 770 C CA . LEU A 1 108 ? 22.467 8.699 -32.221 1.00 84.56 108 LEU A CA 1
ATOM 771 C C . LEU A 1 108 ? 22.998 8.618 -30.786 1.00 84.56 108 LEU A C 1
ATOM 773 O O . LEU A 1 108 ? 22.577 9.379 -29.918 1.00 84.56 108 LEU A O 1
ATOM 777 N N . ALA A 1 109 ? 23.944 7.712 -30.557 1.00 81.50 109 ALA A N 1
ATOM 778 C CA . ALA A 1 109 ? 24.751 7.626 -29.352 1.00 81.50 109 ALA A CA 1
ATOM 779 C C . ALA A 1 109 ? 26.113 7.020 -29.701 1.00 81.50 109 ALA A C 1
ATOM 781 O O . ALA A 1 109 ? 26.245 6.283 -30.677 1.00 81.50 109 ALA A O 1
ATOM 782 N N . ILE A 1 110 ? 27.108 7.306 -28.866 1.00 77.81 110 ILE A N 1
ATOM 783 C CA . ILE A 1 110 ? 28.357 6.548 -28.800 1.00 77.81 110 ILE A CA 1
ATOM 784 C C . ILE A 1 110 ? 28.524 6.168 -27.324 1.00 77.81 110 ILE A C 1
ATOM 786 O O . ILE A 1 110 ? 29.143 6.929 -26.577 1.00 77.81 110 ILE A O 1
ATOM 790 N N . PRO A 1 111 ? 27.878 5.080 -26.862 1.00 75.56 111 PRO A N 1
ATOM 791 C CA . PRO A 1 111 ? 28.101 4.562 -25.519 1.00 75.56 111 PRO A CA 1
ATOM 792 C C . PRO A 1 111 ? 29.574 4.166 -25.330 1.00 75.56 111 PRO A C 1
ATOM 794 O O . PRO A 1 111 ? 30.303 3.925 -26.298 1.00 75.56 111 PRO A O 1
ATOM 797 N N . GLY A 1 112 ? 30.028 4.112 -24.079 1.00 73.50 112 GLY A N 1
ATOM 798 C CA . GLY A 1 112 ? 31.260 3.400 -23.753 1.00 73.50 112 GLY A CA 1
ATOM 799 C C . GLY A 1 112 ? 31.085 1.885 -23.941 1.00 73.50 112 GLY A C 1
ATOM 800 O O . GLY A 1 112 ? 29.952 1.397 -23.976 1.00 73.50 112 GLY A O 1
ATOM 801 N N . PRO A 1 113 ? 32.183 1.112 -24.021 1.00 63.50 113 PRO A N 1
ATOM 802 C CA . PRO A 1 113 ? 32.115 -0.313 -23.715 1.00 63.50 113 PRO A CA 1
ATOM 803 C C . PRO A 1 113 ? 31.531 -0.463 -22.302 1.00 63.50 113 PRO A C 1
ATOM 805 O O . PRO A 1 113 ? 31.942 0.270 -21.404 1.00 63.50 113 PRO A O 1
ATOM 808 N N . ASP A 1 114 ? 30.569 -1.367 -22.134 1.00 67.75 114 ASP A N 1
ATOM 809 C CA . ASP A 1 114 ? 29.798 -1.605 -20.899 1.00 67.75 114 ASP A CA 1
ATOM 810 C C . ASP A 1 114 ? 28.803 -0.496 -20.473 1.00 67.75 114 ASP A C 1
ATOM 812 O O . ASP A 1 114 ? 28.099 -0.665 -19.476 1.00 67.75 114 ASP A O 1
ATOM 816 N N . ASP A 1 115 ? 28.666 0.603 -21.228 1.00 78.06 115 ASP A N 1
ATOM 817 C CA . ASP A 1 115 ? 27.659 1.646 -20.970 1.00 78.06 115 ASP A CA 1
ATOM 818 C C . ASP A 1 115 ? 26.405 1.470 -21.845 1.00 78.06 115 ASP A C 1
ATOM 820 O O . ASP A 1 115 ? 26.474 1.172 -23.040 1.00 78.06 115 ASP A O 1
ATOM 824 N N . ALA A 1 116 ? 25.241 1.772 -21.265 1.00 78.62 116 ALA A N 1
ATOM 825 C CA . ALA A 1 116 ? 23.967 1.850 -21.974 1.00 78.62 116 ALA A CA 1
ATOM 826 C C . ALA A 1 116 ? 23.323 3.231 -21.792 1.00 78.62 116 ALA A C 1
ATOM 828 O O . ALA A 1 116 ? 23.217 3.752 -20.679 1.00 78.62 116 ALA A O 1
ATOM 829 N N . VAL A 1 117 ? 22.876 3.835 -22.895 1.00 85.00 117 VAL A N 1
ATOM 830 C CA . VAL A 1 117 ? 22.396 5.223 -22.945 1.00 85.00 117 VAL A CA 1
ATOM 831 C C . VAL A 1 117 ? 20.963 5.275 -23.469 1.00 85.00 117 VAL A C 1
ATOM 833 O O . VAL A 1 117 ? 20.629 4.653 -24.474 1.00 85.00 117 VAL A O 1
ATOM 836 N N . GLY A 1 118 ? 20.110 6.058 -22.805 1.00 83.88 118 GLY A N 1
ATOM 837 C CA . GLY A 1 118 ? 18.760 6.350 -23.288 1.00 83.88 118 GLY A CA 1
ATOM 838 C C . GLY A 1 118 ? 18.789 7.271 -24.510 1.00 83.88 118 GLY A C 1
ATOM 839 O O . GLY A 1 118 ? 19.258 8.407 -24.425 1.00 83.88 118 GLY A O 1
ATOM 840 N N . VAL A 1 119 ? 18.256 6.797 -25.632 1.00 85.19 119 VAL A N 1
ATOM 841 C CA . VAL A 1 119 ? 18.197 7.480 -26.930 1.00 85.19 119 VAL A CA 1
ATOM 842 C C . VAL A 1 119 ? 16.737 7.732 -27.306 1.00 85.19 119 VAL A C 1
ATOM 844 O O . VAL A 1 119 ? 15.847 6.965 -26.952 1.00 85.19 119 VAL A O 1
ATOM 847 N N . ARG A 1 120 ? 16.470 8.816 -28.039 1.00 85.31 120 ARG A N 1
ATOM 848 C CA . ARG A 1 120 ? 15.190 9.023 -28.730 1.00 85.31 120 ARG A CA 1
ATOM 849 C C . ARG A 1 120 ? 15.446 9.227 -30.212 1.00 85.31 120 ARG A C 1
ATOM 851 O O . ARG A 1 120 ? 16.309 10.022 -30.583 1.00 85.31 120 ARG A O 1
ATOM 858 N N . ILE A 1 121 ? 14.695 8.508 -31.035 1.00 84.88 121 ILE A N 1
ATOM 859 C CA . ILE A 1 121 ? 14.827 8.531 -32.488 1.00 84.88 121 ILE A CA 1
ATOM 860 C C . ILE A 1 121 ? 13.744 9.469 -33.052 1.00 84.88 121 ILE A C 1
ATOM 862 O O . ILE A 1 121 ? 12.601 9.380 -32.622 1.00 84.88 121 ILE A O 1
ATOM 866 N N . PRO A 1 122 ? 14.041 10.378 -33.999 1.00 83.12 122 PRO A N 1
ATOM 867 C CA . PRO A 1 122 ? 13.013 11.246 -34.588 1.00 83.12 122 PRO A CA 1
ATOM 868 C C . PRO A 1 122 ? 11.994 10.522 -35.485 1.00 83.12 122 PRO A C 1
ATOM 870 O O . PRO A 1 122 ? 10.940 11.078 -35.779 1.00 83.12 122 PRO A O 1
ATOM 873 N N . THR A 1 123 ? 12.338 9.330 -35.972 1.00 81.00 123 THR A N 1
ATOM 874 C CA . THR A 1 123 ? 11.602 8.559 -36.989 1.00 81.00 123 THR A CA 1
ATOM 875 C C . THR A 1 123 ? 10.715 7.454 -36.416 1.00 81.00 123 THR A C 1
ATOM 877 O O . THR A 1 123 ? 9.902 6.909 -37.156 1.00 81.00 123 THR A O 1
ATOM 880 N N . VAL A 1 124 ? 10.856 7.128 -35.128 1.00 82.44 124 VAL A N 1
ATOM 881 C CA . VAL A 1 124 ? 10.132 6.048 -34.438 1.00 82.44 124 VAL A CA 1
ATOM 882 C C . VAL A 1 124 ? 9.672 6.566 -33.074 1.00 82.44 124 VAL A C 1
ATOM 884 O O . VAL A 1 124 ? 10.371 7.368 -32.453 1.00 82.44 124 VAL A O 1
ATOM 887 N N . ALA A 1 125 ? 8.492 6.150 -32.616 1.00 78.69 125 ALA A N 1
ATOM 888 C CA . ALA A 1 125 ? 8.019 6.488 -31.277 1.00 78.69 125 ALA A CA 1
ATOM 889 C C . ALA A 1 125 ? 8.827 5.746 -30.192 1.00 78.69 125 ALA A C 1
ATOM 891 O O . ALA A 1 125 ? 9.399 4.690 -30.445 1.00 78.69 125 ALA A O 1
ATOM 892 N N . GLY A 1 126 ? 8.869 6.333 -28.995 1.00 81.12 126 GLY A N 1
ATOM 893 C CA . GLY A 1 126 ? 9.415 5.691 -27.799 1.00 81.12 126 GLY A CA 1
ATOM 894 C C . GLY A 1 126 ? 10.854 6.063 -27.409 1.00 81.12 126 GLY A C 1
ATOM 895 O O . GLY A 1 126 ? 11.667 6.492 -28.239 1.00 81.12 126 GLY A O 1
ATOM 896 N N . PRO A 1 127 ? 11.204 5.967 -26.112 1.00 85.81 127 PRO A N 1
ATOM 897 C CA . PRO A 1 127 ? 12.580 5.806 -25.666 1.00 85.81 127 PRO A CA 1
ATOM 898 C C . PRO A 1 127 ? 13.174 4.465 -26.120 1.00 85.81 127 PRO A C 1
ATOM 900 O O . PRO A 1 127 ? 12.573 3.406 -25.975 1.00 85.81 127 PRO A O 1
ATOM 903 N N . PHE A 1 128 ? 14.426 4.519 -26.558 1.00 86.75 128 PHE A N 1
ATOM 904 C CA . PHE A 1 128 ? 15.273 3.358 -26.802 1.00 86.75 128 PHE A CA 1
ATOM 905 C C . PHE A 1 128 ? 16.394 3.320 -25.761 1.00 86.75 128 PHE A C 1
ATOM 907 O O . PHE A 1 128 ? 16.887 4.366 -25.334 1.00 86.75 128 PHE A O 1
ATOM 914 N N . ILE A 1 129 ? 16.854 2.129 -25.389 1.00 86.31 129 ILE A N 1
ATOM 915 C CA . ILE A 1 129 ? 18.147 1.934 -24.725 1.00 86.31 129 ILE A CA 1
ATOM 916 C C . ILE A 1 129 ? 19.146 1.465 -25.771 1.00 86.31 129 ILE A C 1
ATOM 918 O O . ILE A 1 129 ? 18.922 0.448 -26.419 1.00 86.31 129 ILE A O 1
ATOM 922 N N . ALA A 1 130 ? 20.230 2.222 -25.942 1.00 86.00 130 ALA A N 1
ATOM 923 C CA . ALA A 1 130 ? 21.311 1.921 -26.868 1.00 86.00 130 ALA A CA 1
ATOM 924 C C . ALA A 1 130 ? 22.574 1.483 -26.119 1.00 86.00 130 ALA A C 1
ATOM 926 O O . ALA A 1 130 ? 23.031 2.183 -25.214 1.00 86.00 130 ALA A O 1
ATOM 927 N N . ALA A 1 131 ? 23.150 0.364 -26.542 1.00 87.12 131 ALA A N 1
ATOM 928 C CA . ALA A 1 131 ? 24.451 -0.139 -26.112 1.00 87.12 131 ALA A CA 1
ATOM 929 C C . ALA A 1 131 ? 25.384 -0.263 -27.327 1.00 87.12 131 ALA A C 1
ATOM 931 O 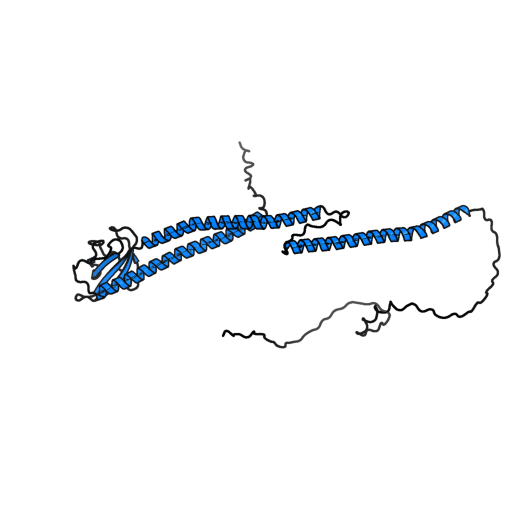O . ALA A 1 131 ? 24.946 -0.135 -28.478 1.00 87.12 131 ALA A O 1
ATOM 932 N N . SER A 1 132 ? 26.676 -0.497 -27.093 1.00 85.06 132 SER A N 1
ATOM 933 C CA . SER A 1 132 ? 27.636 -0.642 -28.189 1.00 85.06 132 SER A CA 1
ATOM 934 C C . SER A 1 132 ? 28.735 -1.661 -27.946 1.00 85.06 132 SER A C 1
ATOM 936 O O . SER A 1 132 ? 29.278 -1.742 -26.849 1.00 85.06 132 SER A O 1
ATOM 938 N N . ALA A 1 133 ? 29.122 -2.345 -29.022 1.00 83.00 133 ALA A N 1
ATOM 939 C CA . ALA A 1 133 ? 30.271 -3.240 -29.087 1.00 83.00 133 ALA A CA 1
ATOM 940 C C . ALA A 1 133 ? 31.284 -2.742 -30.132 1.00 83.00 133 ALA A C 1
ATOM 942 O O . ALA A 1 133 ? 30.935 -2.019 -31.071 1.00 83.00 133 ALA A O 1
ATOM 943 N N . VAL A 1 134 ? 32.552 -3.135 -29.991 1.00 82.00 134 VAL A N 1
ATOM 944 C CA . VAL A 1 134 ? 33.619 -2.777 -30.939 1.00 82.00 134 VAL A CA 1
ATOM 945 C C . VAL A 1 134 ? 33.933 -3.968 -31.840 1.00 82.00 134 VAL A C 1
ATOM 947 O O . VAL A 1 134 ? 34.416 -4.994 -31.375 1.00 82.00 134 VAL A O 1
ATOM 950 N N . ALA A 1 135 ? 33.720 -3.801 -33.143 1.00 78.19 135 ALA A N 1
ATOM 951 C CA . ALA A 1 135 ? 34.109 -4.754 -34.175 1.00 78.19 135 ALA A CA 1
ATOM 952 C C . ALA A 1 135 ? 35.472 -4.369 -34.770 1.00 78.19 135 ALA A C 1
ATOM 954 O O . ALA A 1 135 ? 35.678 -3.225 -35.188 1.00 78.19 135 ALA A O 1
ATOM 955 N N . VAL A 1 136 ? 36.401 -5.319 -34.884 1.00 74.25 136 VAL A N 1
ATOM 956 C CA . VAL A 1 136 ? 37.663 -5.102 -35.612 1.00 74.25 136 VAL A CA 1
ATOM 957 C C . VAL A 1 136 ? 37.466 -5.520 -37.067 1.00 74.25 136 VAL A C 1
ATOM 959 O O . VAL A 1 136 ? 37.587 -6.690 -37.417 1.00 74.25 136 VAL A O 1
ATOM 962 N N . GLY A 1 137 ? 37.129 -4.555 -37.924 1.00 67.44 137 GLY A N 1
ATOM 963 C CA . GLY A 1 137 ? 36.986 -4.795 -39.357 1.00 67.44 137 GLY A CA 1
ATOM 964 C C . GLY A 1 137 ? 38.321 -4.765 -40.105 1.00 67.44 137 GLY A C 1
ATOM 965 O O . GLY A 1 137 ? 39.332 -4.281 -39.599 1.00 67.44 137 GLY A O 1
ATOM 966 N N . VAL A 1 138 ? 38.297 -5.221 -41.362 1.00 67.00 138 VAL A N 1
ATOM 967 C CA . VAL A 1 138 ? 39.475 -5.248 -42.256 1.00 67.00 138 VAL A CA 1
ATOM 968 C C . VAL A 1 138 ? 40.100 -3.853 -42.433 1.00 67.00 138 VAL A C 1
ATOM 970 O O . VAL A 1 138 ? 41.318 -3.726 -42.492 1.00 67.00 138 VAL A O 1
ATOM 973 N N . ASP A 1 139 ? 39.276 -2.800 -42.433 1.00 71.44 139 ASP A N 1
ATOM 974 C CA . ASP A 1 139 ? 39.696 -1.393 -42.565 1.00 71.44 139 ASP A CA 1
ATOM 975 C C . ASP A 1 139 ? 39.841 -0.662 -41.212 1.00 71.44 139 ASP A C 1
ATOM 977 O O . ASP A 1 139 ? 39.720 0.564 -41.148 1.00 71.44 139 ASP A O 1
ATOM 981 N N . GLY A 1 140 ? 40.033 -1.402 -40.115 1.00 78.69 140 GLY A N 1
ATOM 982 C CA . GLY A 1 140 ? 40.213 -0.860 -38.765 1.00 78.69 140 GLY A CA 1
ATOM 983 C C . GLY A 1 140 ? 38.983 -0.970 -37.847 1.00 78.69 140 GLY A C 1
ATOM 984 O O . GLY A 1 140 ? 37.978 -1.595 -38.207 1.00 78.69 140 GLY A O 1
ATOM 985 N N . PRO A 1 141 ? 39.064 -0.389 -36.632 1.00 83.88 141 PRO A N 1
ATOM 986 C CA . PRO A 1 141 ? 38.036 -0.521 -35.605 1.00 83.88 141 PRO A CA 1
ATOM 987 C C . PRO A 1 141 ? 36.741 0.203 -35.987 1.00 83.88 141 PRO A C 1
ATOM 989 O O . PRO A 1 141 ? 36.750 1.313 -36.528 1.00 83.88 141 PRO A O 1
ATOM 992 N N . ARG A 1 142 ? 35.619 -0.442 -35.674 1.00 86.69 142 ARG A N 1
ATOM 993 C CA . ARG A 1 142 ? 34.250 0.002 -35.940 1.00 86.69 142 ARG A CA 1
ATOM 994 C C . ARG A 1 142 ? 33.442 -0.140 -34.653 1.00 86.69 142 ARG A C 1
ATOM 996 O O . ARG A 1 142 ? 33.622 -1.115 -33.931 1.00 86.69 142 ARG A O 1
ATOM 1003 N N . THR A 1 143 ? 32.529 0.781 -34.385 1.00 88.31 143 THR A N 1
ATOM 1004 C CA . THR A 1 143 ? 31.607 0.680 -33.244 1.00 88.31 143 THR A CA 1
ATOM 1005 C C . THR A 1 143 ? 30.232 0.296 -33.766 1.00 88.31 143 THR A C 1
ATOM 1007 O O . THR A 1 143 ? 29.649 1.028 -34.563 1.00 88.31 143 THR A O 1
ATOM 1010 N N . VAL A 1 144 ? 29.717 -0.853 -33.340 1.00 88.69 144 VAL A N 1
ATOM 1011 C CA . VAL A 1 144 ? 28.340 -1.276 -33.600 1.00 88.69 144 VAL A CA 1
ATOM 1012 C C . VAL A 1 144 ? 27.488 -0.771 -32.444 1.00 88.69 144 VAL A C 1
ATOM 1014 O O . VAL A 1 144 ? 27.704 -1.168 -31.304 1.00 88.69 144 VAL A O 1
ATOM 1017 N N . VAL A 1 145 ? 26.533 0.108 -32.731 1.00 90.38 145 VAL A N 1
ATOM 1018 C CA . VAL A 1 145 ? 25.535 0.600 -31.778 1.00 90.38 145 VAL A CA 1
ATOM 1019 C C . VAL A 1 145 ? 24.219 -0.093 -32.089 1.00 90.38 145 VAL A C 1
ATOM 1021 O O . VAL A 1 145 ? 23.715 0.004 -33.210 1.00 90.38 145 VAL A O 1
ATOM 1024 N N . VAL A 1 146 ? 23.655 -0.771 -31.096 1.00 90.88 146 VAL A N 1
ATOM 1025 C CA . VAL A 1 146 ? 22.324 -1.379 -31.164 1.00 90.88 146 VAL A CA 1
ATOM 1026 C C . VAL A 1 146 ? 21.455 -0.708 -30.122 1.00 90.88 146 VAL A C 1
ATOM 1028 O O . VAL A 1 146 ? 21.887 -0.552 -28.981 1.00 90.88 146 VAL A O 1
ATOM 1031 N N . GLY A 1 147 ? 20.233 -0.335 -30.493 1.00 90.94 147 GLY A N 1
ATOM 1032 C CA . GLY A 1 147 ? 19.242 0.102 -29.520 1.00 90.94 147 GLY A CA 1
ATOM 1033 C C . GLY A 1 147 ? 17.941 -0.670 -29.613 1.00 90.94 147 GLY A C 1
ATOM 1034 O O . GLY A 1 147 ? 17.506 -1.014 -30.710 1.00 90.94 147 GLY A O 1
ATOM 1035 N N . LEU A 1 148 ? 17.347 -0.922 -28.449 1.00 90.50 148 LEU A N 1
ATOM 1036 C CA . LEU A 1 148 ? 16.075 -1.615 -28.263 1.00 90.50 148 LEU A CA 1
ATOM 1037 C C . LEU A 1 148 ? 15.045 -0.646 -27.678 1.00 90.50 148 LEU A C 1
ATOM 1039 O O . LEU A 1 148 ? 15.377 0.143 -26.789 1.00 90.50 148 LEU A O 1
ATOM 1043 N N . ASN A 1 149 ? 13.818 -0.690 -28.186 1.00 88.62 149 ASN A N 1
ATOM 1044 C CA . ASN A 1 149 ? 12.697 0.104 -27.702 1.00 88.62 149 ASN A CA 1
ATOM 1045 C C . ASN A 1 149 ? 12.295 -0.373 -26.295 1.00 88.62 149 ASN A C 1
ATOM 1047 O O . ASN A 1 149 ? 12.360 -1.564 -25.989 1.00 88.62 149 ASN A O 1
ATOM 1051 N N . ILE A 1 150 ? 11.915 0.560 -25.423 1.00 85.44 150 ILE A N 1
ATOM 1052 C CA . ILE A 1 150 ? 11.430 0.269 -24.069 1.00 85.44 150 ILE A CA 1
ATOM 1053 C C . ILE A 1 150 ? 10.038 0.877 -23.795 1.00 85.44 150 ILE A C 1
ATOM 1055 O O . ILE A 1 150 ? 9.675 1.058 -22.635 1.00 85.44 150 ILE A O 1
ATOM 1059 N N . ASP A 1 151 ? 9.235 1.155 -24.829 1.00 84.69 151 ASP A N 1
ATOM 1060 C CA . ASP A 1 151 ? 7.829 1.578 -24.683 1.00 84.69 151 ASP A CA 1
ATOM 1061 C C . ASP A 1 151 ? 6.983 0.526 -23.940 1.00 84.69 151 ASP A C 1
ATOM 1063 O O . ASP A 1 151 ? 6.334 0.860 -22.948 1.00 84.69 151 ASP A O 1
ATOM 1067 N N . ASP A 1 152 ? 7.082 -0.759 -24.306 1.00 79.69 152 ASP A N 1
ATOM 1068 C CA . ASP A 1 152 ? 6.413 -1.880 -23.610 1.00 79.69 152 ASP A CA 1
ATOM 1069 C C . ASP A 1 152 ? 6.696 -1.901 -22.099 1.00 79.69 152 ASP A C 1
ATOM 1071 O O . ASP A 1 152 ? 5.862 -2.289 -21.271 1.00 79.69 152 ASP A O 1
ATOM 1075 N N . VAL A 1 153 ? 7.900 -1.468 -21.720 1.00 79.94 153 VAL A N 1
ATOM 1076 C CA . VAL A 1 153 ? 8.342 -1.379 -20.330 1.00 79.94 153 VAL A CA 1
ATOM 1077 C C . VAL A 1 153 ? 7.633 -0.231 -19.607 1.00 79.94 153 VAL A C 1
ATOM 1079 O O . VAL A 1 153 ? 7.264 -0.394 -18.440 1.00 79.94 153 VAL A O 1
ATOM 1082 N N . ASP A 1 154 ? 7.423 0.912 -20.263 1.00 79.81 154 ASP A N 1
ATOM 1083 C CA . ASP A 1 154 ? 6.668 2.035 -19.703 1.00 79.81 154 ASP A CA 1
ATOM 1084 C C . ASP A 1 154 ? 5.156 1.771 -19.671 1.00 79.81 154 ASP A C 1
ATOM 1086 O O . ASP A 1 154 ? 4.524 2.060 -18.650 1.00 79.81 154 ASP A O 1
ATOM 1090 N N . ASP A 1 155 ? 4.588 1.101 -20.673 1.00 86.06 155 ASP A N 1
ATOM 1091 C CA . ASP A 1 155 ? 3.188 0.660 -20.658 1.00 86.06 155 ASP A CA 1
ATOM 1092 C C . ASP A 1 155 ? 2.920 -0.362 -19.542 1.00 86.06 155 ASP A C 1
ATOM 1094 O O . ASP A 1 155 ? 1.979 -0.203 -18.751 1.00 86.06 155 ASP A O 1
ATOM 1098 N N . ALA A 1 156 ? 3.793 -1.361 -19.368 1.00 85.88 156 ALA A N 1
ATOM 1099 C CA . ALA A 1 156 ? 3.698 -2.306 -18.256 1.00 85.88 156 ALA A CA 1
ATOM 1100 C C . ALA A 1 156 ? 3.790 -1.601 -16.886 1.00 85.88 156 ALA A C 1
ATOM 1102 O O . ALA A 1 156 ? 3.001 -1.895 -15.977 1.00 85.88 156 ALA A O 1
ATOM 1103 N N . ARG A 1 157 ? 4.702 -0.627 -16.724 1.00 88.44 157 ARG A N 1
ATOM 1104 C CA . ARG A 1 157 ? 4.783 0.208 -15.507 1.00 88.44 157 ARG A CA 1
ATOM 1105 C C . ARG A 1 157 ? 3.504 1.017 -15.296 1.00 88.44 157 ARG A C 1
ATOM 1107 O O . ARG A 1 157 ? 3.027 1.080 -14.162 1.00 88.44 157 ARG A O 1
ATOM 1114 N N . HIS A 1 158 ? 2.943 1.615 -16.346 1.00 88.75 158 HIS A N 1
ATOM 1115 C CA . HIS A 1 158 ? 1.717 2.408 -16.277 1.00 88.75 158 HIS A CA 1
ATOM 1116 C C . HIS A 1 158 ? 0.507 1.561 -15.872 1.00 88.75 158 HIS A C 1
ATOM 1118 O O . HIS A 1 158 ? -0.244 1.969 -14.981 1.00 88.75 158 HIS A O 1
ATOM 1124 N N . LEU A 1 159 ? 0.356 0.358 -16.432 1.00 91.69 159 LEU A N 1
ATOM 1125 C CA . LEU A 1 159 ? -0.688 -0.594 -16.042 1.00 91.69 159 LEU A CA 1
ATOM 1126 C C . LEU A 1 159 ? -0.548 -1.028 -14.574 1.00 91.69 159 LEU A C 1
ATOM 1128 O O . LEU A 1 159 ? -1.534 -1.011 -13.832 1.00 91.69 159 LEU A O 1
ATOM 1132 N N . ILE A 1 160 ? 0.670 -1.343 -14.116 1.00 92.56 160 ILE A N 1
ATOM 1133 C CA . ILE A 1 160 ? 0.944 -1.687 -12.709 1.00 92.56 160 ILE A CA 1
ATOM 1134 C C . ILE A 1 160 ? 0.643 -0.497 -11.784 1.00 92.56 160 ILE A C 1
ATOM 1136 O O . ILE A 1 160 ? -0.000 -0.667 -10.745 1.00 92.56 160 ILE A O 1
ATOM 1140 N N . ALA A 1 161 ? 1.060 0.715 -12.154 1.00 92.75 161 ALA A N 1
ATOM 1141 C CA . ALA A 1 161 ? 0.800 1.929 -11.384 1.00 92.75 161 ALA A CA 1
ATOM 1142 C C . ALA A 1 161 ? -0.703 2.242 -11.286 1.00 92.75 161 ALA A C 1
ATOM 1144 O O . ALA A 1 161 ? -1.183 2.590 -10.207 1.00 92.75 161 ALA A O 1
ATOM 1145 N N . LEU A 1 162 ? -1.462 2.062 -12.372 1.00 95.38 162 LEU A N 1
ATOM 1146 C CA . LEU A 1 162 ? -2.915 2.254 -12.401 1.00 95.38 162 LEU A CA 1
ATOM 1147 C C . LEU A 1 162 ? -3.638 1.183 -11.567 1.00 95.38 162 LEU A C 1
ATOM 1149 O O . LEU A 1 162 ? -4.531 1.511 -10.782 1.00 95.38 162 LEU A O 1
ATOM 1153 N N . ALA A 1 163 ? -3.204 -0.078 -11.642 1.00 94.62 163 ALA A N 1
ATOM 1154 C CA . ALA A 1 163 ? -3.712 -1.146 -10.783 1.00 94.62 163 ALA A CA 1
ATOM 1155 C C . ALA A 1 163 ? -3.465 -0.849 -9.290 1.00 94.62 163 ALA A C 1
ATOM 1157 O O . ALA A 1 163 ? -4.380 -0.978 -8.473 1.00 94.62 163 ALA A O 1
ATOM 1158 N N . LEU A 1 164 ? -2.266 -0.379 -8.926 1.00 93.75 164 LEU A N 1
ATOM 1159 C CA . LEU A 1 164 ? -1.925 0.032 -7.557 1.00 93.75 164 LEU A CA 1
ATOM 1160 C C . LEU A 1 164 ? -2.724 1.263 -7.096 1.00 93.75 164 LEU A C 1
ATOM 1162 O O . LEU A 1 164 ? -3.171 1.302 -5.946 1.00 93.75 164 LEU A O 1
ATOM 1166 N N . LEU A 1 165 ? -2.965 2.229 -7.990 1.00 95.38 165 LEU A N 1
ATOM 1167 C CA . LEU A 1 165 ? -3.776 3.424 -7.732 1.00 95.38 165 LEU A CA 1
ATOM 1168 C C . LEU A 1 165 ? -5.224 3.078 -7.351 1.00 95.38 165 LEU A C 1
ATOM 1170 O O . LEU A 1 165 ? -5.827 3.805 -6.566 1.00 95.38 165 LEU A O 1
ATOM 1174 N N . VAL A 1 166 ? -5.771 1.966 -7.853 1.00 97.62 166 VAL A N 1
ATOM 1175 C CA . VAL A 1 166 ? -7.102 1.461 -7.470 1.00 97.62 166 VAL A CA 1
ATOM 1176 C C . VAL A 1 166 ? -7.026 0.522 -6.258 1.00 97.62 166 VAL A C 1
ATOM 1178 O O . VAL A 1 166 ? -7.819 0.651 -5.321 1.00 97.62 166 VAL A O 1
ATOM 1181 N N . ALA A 1 167 ? -6.060 -0.400 -6.230 1.00 95.50 167 ALA A N 1
ATOM 1182 C CA . ALA A 1 167 ? -5.952 -1.422 -5.191 1.00 95.50 167 ALA A CA 1
ATOM 1183 C C . ALA A 1 167 ? -5.628 -0.846 -3.801 1.00 95.50 167 ALA A C 1
ATOM 1185 O O . ALA A 1 167 ? -6.214 -1.283 -2.807 1.00 95.50 167 ALA A O 1
ATOM 1186 N N . VAL A 1 168 ? -4.735 0.149 -3.709 1.00 97.19 168 VAL A N 1
ATOM 1187 C CA . VAL A 1 168 ? -4.328 0.728 -2.417 1.00 97.19 168 VAL A CA 1
ATOM 1188 C C . VAL A 1 168 ? -5.492 1.460 -1.725 1.00 97.19 168 VAL A C 1
ATOM 1190 O O . VAL A 1 168 ? -5.765 1.136 -0.568 1.00 97.19 168 VAL A O 1
ATOM 1193 N N . PRO A 1 169 ? -6.257 2.369 -2.367 1.00 98.12 169 PRO A N 1
ATOM 1194 C CA . PRO A 1 169 ? -7.446 2.959 -1.747 1.00 98.12 169 PRO A CA 1
ATOM 1195 C C . PRO A 1 169 ? -8.502 1.934 -1.318 1.00 98.12 169 PRO A C 1
ATOM 1197 O O . PRO A 1 169 ? -9.054 2.064 -0.224 1.00 98.12 169 PRO A O 1
ATOM 1200 N N . VAL A 1 170 ? -8.755 0.893 -2.121 1.00 98.25 170 VAL A N 1
ATOM 1201 C CA . VAL A 1 170 ? -9.687 -0.189 -1.752 1.00 98.25 170 VAL A CA 1
ATOM 1202 C C . VAL A 1 170 ? -9.205 -0.911 -0.488 1.00 98.25 170 VAL A C 1
ATOM 1204 O O . VAL A 1 170 ? -9.982 -1.071 0.456 1.00 98.25 170 VAL A O 1
ATOM 1207 N N . LEU A 1 171 ? -7.916 -1.262 -0.412 1.00 97.81 171 LEU A N 1
ATOM 1208 C CA . LEU A 1 171 ? -7.306 -1.852 0.783 1.00 97.81 171 LEU A CA 1
ATOM 1209 C C . LEU A 1 171 ? -7.464 -0.944 2.014 1.00 97.81 171 LEU A C 1
ATOM 1211 O O . LEU A 1 171 ? -7.869 -1.418 3.077 1.00 97.81 171 LEU A O 1
ATOM 1215 N N . LEU A 1 172 ? -7.207 0.361 1.883 1.00 98.12 172 LEU A N 1
ATOM 1216 C CA . LEU A 1 172 ? -7.333 1.316 2.990 1.00 98.12 172 LEU A CA 1
ATOM 1217 C C . LEU A 1 172 ? -8.780 1.492 3.469 1.00 98.12 172 LEU A C 1
ATOM 1219 O O . LEU A 1 172 ? -9.008 1.609 4.676 1.00 98.12 172 LEU A O 1
ATOM 1223 N N . VAL A 1 173 ? -9.763 1.454 2.564 1.00 98.38 173 VAL A N 1
ATOM 1224 C CA . VAL A 1 173 ? -11.191 1.456 2.923 1.00 98.38 173 VAL A CA 1
ATOM 1225 C C . VAL A 1 173 ? -11.565 0.181 3.683 1.00 98.38 173 VAL A C 1
ATOM 1227 O O . VAL A 1 173 ? -12.234 0.267 4.716 1.00 98.38 173 VAL A O 1
ATOM 1230 N N . VAL A 1 174 ? -11.100 -0.991 3.234 1.00 98.25 174 VAL A N 1
ATOM 1231 C CA . VAL A 1 174 ? -11.340 -2.274 3.919 1.00 98.25 174 VAL A CA 1
ATOM 1232 C C . VAL A 1 174 ? -10.712 -2.276 5.315 1.00 98.25 174 VAL A C 1
ATOM 1234 O O . VAL A 1 174 ? -11.412 -2.546 6.294 1.00 98.25 174 VAL A O 1
ATOM 1237 N N . VAL A 1 175 ? -9.432 -1.907 5.436 1.00 97.75 175 VAL A N 1
ATOM 1238 C CA . VAL A 1 175 ? -8.723 -1.798 6.724 1.00 97.75 175 VAL A CA 1
ATOM 1239 C C . VAL A 1 175 ? -9.443 -0.819 7.651 1.00 97.75 175 VAL A C 1
ATOM 1241 O O . VAL A 1 175 ? -9.791 -1.180 8.776 1.00 97.75 175 VAL A O 1
ATOM 1244 N N . GLY A 1 176 ? -9.758 0.386 7.167 1.00 97.75 176 GLY A N 1
ATOM 1245 C CA . GLY A 1 176 ? -10.482 1.397 7.935 1.00 97.75 176 GLY A CA 1
ATOM 1246 C C . GLY A 1 176 ? -11.838 0.899 8.439 1.00 97.75 176 GLY A C 1
ATOM 1247 O O . GLY A 1 176 ? -12.155 1.067 9.618 1.00 97.75 176 GLY A O 1
ATOM 1248 N N . LEU A 1 177 ? -12.621 0.224 7.591 1.00 97.94 177 LEU A N 1
ATOM 1249 C CA . LEU A 1 177 ? -13.929 -0.322 7.957 1.00 97.94 177 LEU A CA 1
ATOM 1250 C C . LEU A 1 177 ? -13.824 -1.461 8.985 1.00 97.94 177 LEU A C 1
ATOM 1252 O O . LEU A 1 177 ? -14.615 -1.495 9.935 1.00 97.94 177 LEU A O 1
ATOM 1256 N N . VAL A 1 178 ? -12.861 -2.375 8.824 1.00 97.50 178 VAL A N 1
ATOM 1257 C CA . VAL A 1 178 ? -12.626 -3.490 9.757 1.00 97.50 178 VAL A CA 1
ATOM 1258 C C . VAL A 1 178 ? -12.163 -2.964 11.114 1.00 97.50 178 VAL A C 1
ATOM 1260 O O . VAL A 1 178 ? -12.804 -3.272 12.123 1.00 97.50 178 VAL A O 1
ATOM 1263 N N . THR A 1 179 ? -11.139 -2.104 11.159 1.00 96.25 179 THR A N 1
ATOM 1264 C CA . THR A 1 179 ? -10.652 -1.486 12.403 1.00 96.25 179 THR A CA 1
ATOM 1265 C C . THR A 1 179 ? -11.759 -0.682 13.088 1.00 96.25 179 THR A C 1
ATOM 1267 O O . THR A 1 179 ? -12.015 -0.875 14.279 1.00 96.25 179 THR A O 1
ATOM 1270 N N . TRP A 1 180 ? -12.506 0.139 12.341 1.00 95.62 180 TRP A N 1
ATOM 1271 C CA . TRP A 1 180 ? -13.635 0.904 12.876 1.00 95.62 180 TRP A CA 1
ATOM 1272 C C . TRP A 1 180 ? -14.717 -0.001 13.478 1.00 95.62 180 TRP A C 1
ATOM 1274 O O . TRP A 1 180 ? -15.265 0.317 14.541 1.00 95.62 180 TRP A O 1
ATOM 1284 N N . ARG A 1 181 ? -15.046 -1.132 12.837 1.00 95.50 181 ARG A N 1
ATOM 1285 C CA . ARG A 1 181 ? -16.043 -2.098 13.336 1.00 95.50 181 ARG A CA 1
ATOM 1286 C C . ARG A 1 181 ? -15.548 -2.935 14.517 1.00 95.50 181 ARG A C 1
ATOM 1288 O O . ARG A 1 181 ? -16.365 -3.218 15.392 1.00 95.50 181 ARG A O 1
ATOM 1295 N N . MET A 1 182 ? -14.274 -3.319 14.566 1.00 92.62 182 MET A N 1
ATOM 1296 C CA . MET A 1 182 ? -13.699 -4.046 15.706 1.00 92.62 182 MET A CA 1
ATOM 1297 C C . MET A 1 182 ? -13.596 -3.143 16.936 1.00 92.62 182 MET A C 1
ATOM 1299 O O . MET A 1 182 ? -14.271 -3.399 17.932 1.00 92.62 182 MET A O 1
ATOM 1303 N N . VAL A 1 183 ? -12.864 -2.028 16.837 1.00 93.06 183 VAL A N 1
ATOM 1304 C CA . VAL A 1 183 ? -12.649 -1.094 17.959 1.00 93.06 183 VAL A CA 1
ATOM 1305 C C . VAL A 1 183 ? -13.981 -0.550 18.491 1.00 93.06 183 VAL A C 1
ATOM 1307 O O . VAL A 1 183 ? -14.167 -0.419 19.698 1.00 93.06 183 VAL A O 1
ATOM 1310 N N . GLY A 1 184 ? -14.953 -0.299 17.606 1.00 91.00 184 GLY A N 1
ATOM 1311 C CA . GLY A 1 184 ? -16.297 0.126 18.001 1.00 91.00 184 GLY A CA 1
ATOM 1312 C C . GLY A 1 184 ? -17.087 -0.908 18.809 1.00 91.00 184 GLY A C 1
ATOM 1313 O O . GLY A 1 184 ? -17.852 -0.519 19.687 1.00 91.00 184 GLY A O 1
ATOM 1314 N N . ARG A 1 185 ? -16.914 -2.213 18.547 1.00 89.00 185 ARG A N 1
ATOM 1315 C CA . ARG A 1 185 ? -17.568 -3.271 19.337 1.00 89.00 185 ARG A CA 1
ATOM 1316 C C . ARG A 1 185 ? -16.949 -3.388 20.727 1.00 89.00 185 ARG A C 1
ATOM 1318 O O . ARG A 1 185 ? -17.696 -3.438 21.699 1.00 89.00 185 ARG A O 1
ATOM 1325 N N . THR A 1 186 ? -15.619 -3.375 20.813 1.00 88.81 186 THR A N 1
ATOM 1326 C CA . THR A 1 186 ? -14.886 -3.472 22.084 1.00 88.81 186 THR A CA 1
ATOM 1327 C C . THR A 1 186 ? -15.181 -2.279 22.992 1.00 88.81 186 THR A C 1
ATOM 1329 O O . THR A 1 186 ? -15.573 -2.470 24.139 1.00 88.81 186 THR A O 1
ATOM 1332 N N . LEU A 1 187 ? -15.086 -1.048 22.471 1.00 90.06 187 LEU A N 1
ATOM 1333 C CA . LEU A 1 187 ? -15.356 0.158 23.263 1.00 90.06 187 LEU A CA 1
ATOM 1334 C C . LEU A 1 187 ? -16.811 0.234 23.743 1.00 90.06 187 LEU A C 1
ATOM 1336 O O . LEU A 1 187 ? -17.040 0.629 24.877 1.00 90.06 187 LEU A O 1
ATOM 1340 N N . ARG A 1 188 ? -17.790 -0.201 22.937 1.00 88.88 188 ARG A N 1
ATOM 1341 C CA . ARG A 1 188 ? -19.198 -0.240 23.366 1.00 88.88 188 ARG A CA 1
ATOM 1342 C C . ARG A 1 188 ? -19.436 -1.213 24.525 1.00 88.88 188 ARG A C 1
ATOM 1344 O O . ARG A 1 188 ? -20.266 -0.931 25.378 1.00 88.88 188 ARG A O 1
ATOM 1351 N N . LEU A 1 189 ? -18.733 -2.348 24.560 1.00 86.00 189 LEU A N 1
ATOM 1352 C CA . LEU A 1 189 ? -18.824 -3.277 25.691 1.00 86.00 189 LEU A CA 1
ATOM 1353 C C . LEU A 1 189 ? -18.200 -2.673 26.957 1.00 86.00 189 LEU A C 1
ATOM 1355 O O . LEU A 1 189 ? -18.772 -2.804 28.032 1.00 86.00 189 LEU A O 1
ATOM 1359 N N . VAL A 1 190 ? -17.067 -1.975 26.829 1.00 89.31 190 VAL A N 1
ATOM 1360 C CA . VAL A 1 190 ? -16.450 -1.249 27.952 1.00 89.31 190 VAL A CA 1
ATOM 1361 C C . VAL A 1 190 ? -17.367 -0.133 28.466 1.00 89.31 190 VAL A C 1
ATOM 1363 O O . VAL A 1 190 ? -17.509 0.001 29.677 1.00 89.31 190 VAL A O 1
ATOM 1366 N N . GLU A 1 191 ? -18.041 0.606 27.581 1.00 88.94 191 GLU A N 1
ATOM 1367 C CA . GLU A 1 191 ? -19.008 1.636 27.982 1.00 88.94 191 GLU A CA 1
ATOM 1368 C C . GLU A 1 191 ? -20.217 1.026 28.707 1.00 88.94 191 GLU A C 1
ATOM 1370 O O . GLU A 1 191 ? -20.564 1.479 29.789 1.00 88.94 191 GLU A O 1
ATOM 1375 N N . ALA A 1 192 ? -20.780 -0.081 28.209 1.00 88.06 192 ALA A N 1
ATOM 1376 C CA . ALA A 1 192 ? -21.861 -0.791 28.900 1.00 88.06 192 ALA A CA 1
ATOM 1377 C C . ALA A 1 192 ? -21.443 -1.302 30.296 1.00 88.06 192 ALA A C 1
ATOM 1379 O O . ALA A 1 192 ? -22.245 -1.296 31.229 1.00 88.06 192 ALA A O 1
ATOM 1380 N N . MET A 1 193 ? -20.182 -1.718 30.471 1.00 88.81 193 MET A N 1
ATOM 1381 C CA . MET A 1 193 ? -19.650 -2.066 31.793 1.00 88.81 193 MET A CA 1
ATOM 1382 C C . MET A 1 193 ? -19.472 -0.838 32.695 1.00 88.81 193 MET A C 1
ATOM 1384 O O . MET A 1 193 ? -19.768 -0.922 33.885 1.00 88.81 193 MET A O 1
ATOM 1388 N N . ARG A 1 194 ? -19.021 0.298 32.146 1.00 90.06 194 ARG A N 1
ATOM 1389 C CA . ARG A 1 194 ? -18.932 1.577 32.866 1.00 90.06 194 ARG A CA 1
ATOM 1390 C C . ARG A 1 194 ? -20.317 2.023 33.349 1.00 90.06 194 ARG A C 1
ATOM 1392 O O . ARG A 1 194 ? -20.458 2.314 34.530 1.00 90.06 194 ARG A O 1
ATOM 1399 N N . GLU A 1 195 ? -21.317 2.020 32.470 1.00 89.44 195 GLU A N 1
ATOM 1400 C CA . GLU A 1 195 ? -22.706 2.387 32.779 1.00 89.44 195 GLU A CA 1
ATOM 1401 C C . GLU A 1 195 ? -23.342 1.470 33.838 1.00 89.44 195 GLU A C 1
ATOM 1403 O O . GLU A 1 195 ? -24.082 1.947 34.697 1.00 89.44 195 GLU A O 1
ATOM 1408 N N . GLU A 1 196 ? -23.061 0.160 33.815 1.00 88.56 196 GLU A N 1
ATOM 1409 C CA . GLU A 1 196 ? -23.535 -0.760 34.861 1.00 88.56 196 GLU A CA 1
ATOM 1410 C C . GLU A 1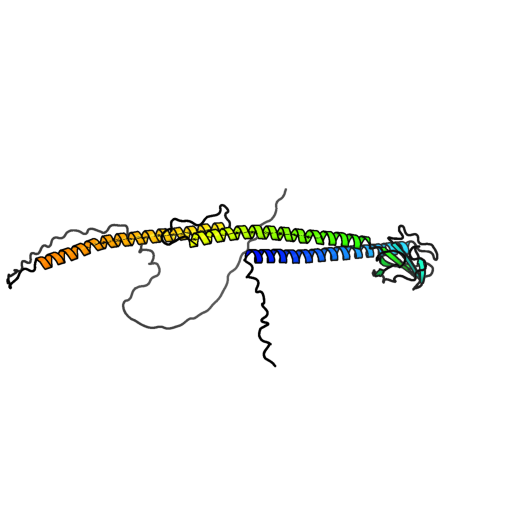 196 ? -22.884 -0.447 36.215 1.00 88.56 196 GLU A C 1
ATOM 1412 O O . GLU A 1 196 ? -23.583 -0.324 37.215 1.00 88.56 196 GLU A O 1
ATOM 1417 N N . VAL A 1 197 ? -21.561 -0.246 36.254 1.00 88.62 197 VAL A N 1
ATOM 1418 C CA . VAL A 1 197 ? -20.842 0.109 37.492 1.00 88.62 197 VAL A CA 1
ATOM 1419 C C . VAL A 1 197 ? -21.286 1.468 38.040 1.00 88.62 197 VAL A C 1
ATOM 1421 O O . VAL A 1 197 ? -21.416 1.612 39.251 1.00 88.62 197 VAL A O 1
ATOM 1424 N N . GLU A 1 198 ? -21.566 2.445 37.177 1.00 87.56 198 GLU A N 1
ATOM 1425 C CA . GLU A 1 198 ? -22.068 3.772 37.565 1.00 87.56 198 GLU A CA 1
ATOM 1426 C C . GLU A 1 198 ? -23.508 3.722 38.117 1.00 87.56 198 GLU A C 1
ATOM 1428 O O . GLU A 1 198 ? -23.888 4.576 38.917 1.00 87.56 198 GLU A O 1
ATOM 1433 N N . ARG A 1 199 ? -24.291 2.687 37.766 1.00 86.12 199 ARG A N 1
ATOM 1434 C CA . ARG A 1 199 ? -25.611 2.402 38.360 1.00 86.12 199 ARG A CA 1
ATOM 1435 C C . ARG A 1 199 ? -25.564 1.570 39.645 1.00 86.12 199 ARG A C 1
ATOM 1437 O O . ARG A 1 199 ? -26.537 1.604 40.398 1.00 86.12 199 ARG A O 1
ATOM 1444 N N . ILE A 1 200 ? -24.488 0.828 39.918 1.00 85.38 200 ILE A N 1
ATOM 1445 C CA . ILE A 1 200 ? -24.371 0.017 41.141 1.00 85.38 200 ILE A CA 1
ATOM 1446 C C . ILE A 1 200 ? -24.176 0.937 42.354 1.00 85.38 200 ILE A C 1
ATOM 1448 O O . ILE A 1 200 ? -23.107 1.498 42.594 1.00 85.38 200 ILE A O 1
ATOM 1452 N N . SER A 1 201 ? -25.241 1.073 43.142 1.00 76.88 201 SER A N 1
ATOM 1453 C CA . SER A 1 201 ? -25.248 1.825 44.397 1.00 76.88 201 SER A CA 1
ATOM 1454 C C . SER A 1 201 ? -24.792 0.965 45.581 1.00 76.88 201 SER A C 1
ATOM 1456 O O . SER A 1 201 ? -24.785 -0.264 45.522 1.00 76.88 201 SER A O 1
ATOM 1458 N N . SER A 1 202 ? -24.490 1.597 46.719 1.00 68.50 202 SER A N 1
ATOM 1459 C CA . SER A 1 202 ? -24.174 0.892 47.973 1.00 68.50 202 SER A CA 1
ATOM 1460 C C . SER A 1 202 ? -25.347 0.086 48.557 1.00 68.50 202 SER A C 1
ATOM 1462 O O . SER A 1 202 ? -25.170 -0.607 49.560 1.00 68.50 202 SER A O 1
ATOM 1464 N N . THR A 1 203 ? -26.535 0.164 47.957 1.00 67.19 203 THR A N 1
ATOM 1465 C CA . THR A 1 203 ? -27.728 -0.615 48.313 1.00 67.19 203 THR A CA 1
ATOM 1466 C C . THR A 1 203 ? -28.049 -1.752 47.338 1.00 67.19 203 THR A C 1
ATOM 1468 O O . THR A 1 203 ? -28.724 -2.684 47.760 1.00 67.19 203 THR A O 1
ATOM 1471 N N . GLU A 1 204 ? -27.534 -1.725 46.103 1.00 80.56 204 GLU A N 1
ATOM 1472 C CA . GLU A 1 204 ? -27.804 -2.711 45.033 1.00 80.56 204 GLU A CA 1
ATOM 1473 C C . GLU A 1 204 ? -26.517 -3.445 44.601 1.00 80.56 204 GLU A C 1
ATOM 1475 O O . GLU A 1 204 ? -26.118 -3.458 43.434 1.00 80.56 204 GLU A O 1
ATOM 1480 N N . LEU A 1 205 ? -25.815 -4.019 45.582 1.00 80.50 205 LEU A N 1
ATOM 1481 C CA . LEU A 1 205 ? -24.561 -4.762 45.391 1.00 80.50 205 LEU A CA 1
ATOM 1482 C C . LEU A 1 205 ? -24.758 -6.196 44.866 1.00 80.50 205 LEU A C 1
ATOM 1484 O O . LEU A 1 205 ? -23.771 -6.881 44.611 1.00 80.50 205 LEU A O 1
ATOM 1488 N N . ASP A 1 206 ? -26.002 -6.631 44.679 1.00 80.38 206 ASP A N 1
ATOM 1489 C CA . ASP A 1 206 ? -26.426 -7.894 44.064 1.00 80.38 206 ASP A CA 1
ATOM 1490 C C . ASP A 1 206 ? -26.337 -7.859 42.525 1.00 80.38 206 ASP A C 1
ATOM 1492 O O . ASP A 1 206 ? -26.138 -8.891 41.875 1.00 80.38 206 ASP A O 1
ATOM 1496 N N . ARG A 1 207 ? -26.390 -6.663 41.920 1.00 85.44 207 ARG A N 1
ATOM 1497 C CA . ARG A 1 207 ? -26.142 -6.476 40.483 1.00 85.44 207 ARG A CA 1
ATOM 1498 C C . ARG A 1 207 ? -24.713 -6.868 40.096 1.00 85.44 207 ARG A C 1
ATOM 1500 O O . ARG A 1 207 ? -23.778 -6.838 40.899 1.00 85.44 207 ARG A O 1
ATOM 1507 N N . ARG A 1 208 ? -24.535 -7.274 38.836 1.00 88.12 208 ARG A N 1
ATOM 1508 C CA . ARG A 1 208 ? -23.252 -7.727 38.278 1.00 88.12 208 ARG A CA 1
ATOM 1509 C C . ARG A 1 208 ? -23.023 -7.139 36.894 1.00 88.12 208 ARG A C 1
ATOM 1511 O O . ARG A 1 208 ? -23.951 -6.965 36.111 1.00 88.12 208 ARG A O 1
ATOM 1518 N N . VAL A 1 209 ? -21.756 -6.882 36.592 1.00 88.50 209 VAL A N 1
ATOM 1519 C CA . VAL A 1 209 ? -21.299 -6.339 35.313 1.00 88.50 209 VAL A CA 1
ATOM 1520 C C . VAL A 1 209 ? -21.447 -7.407 34.217 1.00 88.50 209 VAL A C 1
ATOM 1522 O O . VAL A 1 209 ? -21.017 -8.551 34.438 1.00 88.50 209 VAL A O 1
ATOM 1525 N N . PRO A 1 210 ? -22.016 -7.079 33.037 1.00 85.12 210 PRO A N 1
ATOM 1526 C CA . PRO A 1 210 ? -22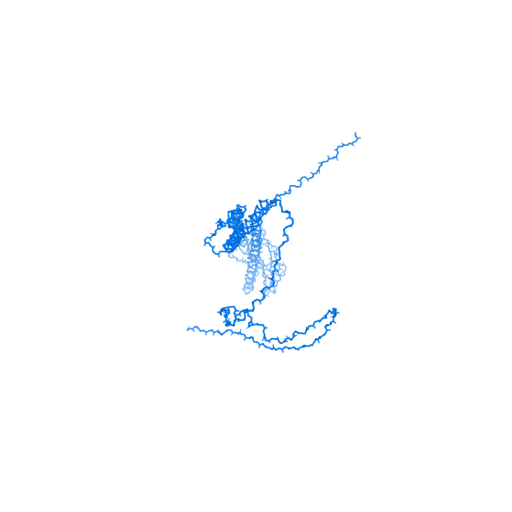.206 -8.042 31.955 1.00 85.12 210 PRO A CA 1
ATOM 1527 C C . PRO A 1 210 ? -20.868 -8.645 31.516 1.00 85.12 210 PRO A C 1
ATOM 1529 O O . PRO A 1 210 ? -19.953 -7.946 31.088 1.00 85.12 210 PRO A O 1
ATOM 1532 N N . THR A 1 211 ? -20.753 -9.969 31.628 1.00 83.94 211 THR A N 1
ATOM 1533 C CA . THR A 1 211 ? -19.532 -10.704 31.274 1.00 83.94 211 THR A CA 1
ATOM 1534 C C . THR A 1 211 ? -19.674 -11.277 29.860 1.00 83.94 211 THR A C 1
ATOM 1536 O O . THR A 1 211 ? -20.622 -12.025 29.616 1.00 83.94 211 THR A O 1
ATOM 1539 N N . PRO A 1 212 ? -18.780 -10.951 28.907 1.00 80.81 212 PRO A N 1
ATOM 1540 C CA . PRO A 1 212 ? -18.840 -11.517 27.564 1.00 80.81 212 PRO A CA 1
ATOM 1541 C C . PRO A 1 212 ? -18.538 -13.022 27.571 1.00 80.81 212 PRO A C 1
ATOM 1543 O O . PRO A 1 212 ? -17.739 -13.509 28.366 1.00 80.81 212 PRO A O 1
ATOM 1546 N N . LEU A 1 213 ? -19.126 -13.744 26.612 1.00 75.50 213 LEU A N 1
ATOM 1547 C CA . LEU A 1 213 ? -18.866 -15.172 26.362 1.00 75.50 213 LEU A CA 1
ATOM 1548 C C . LEU A 1 213 ? -17.436 -15.462 25.866 1.00 75.50 213 LEU A C 1
ATOM 1550 O O . LEU A 1 213 ? -16.998 -16.608 25.897 1.00 75.50 213 LEU A O 1
ATOM 1554 N N . ARG A 1 214 ? -16.719 -14.448 25.363 1.00 77.25 214 ARG A N 1
ATOM 1555 C CA . ARG A 1 214 ? -15.334 -14.575 24.888 1.00 77.25 214 ARG A CA 1
ATOM 1556 C C . ARG A 1 214 ? -14.342 -14.314 26.009 1.00 77.25 214 ARG A C 1
ATOM 1558 O O . ARG A 1 214 ? -14.496 -13.363 26.771 1.00 77.25 214 ARG A O 1
ATOM 1565 N N . ASP A 1 215 ? -13.296 -15.133 26.054 1.00 79.12 215 ASP A N 1
ATOM 1566 C CA . ASP A 1 215 ? -12.295 -15.091 27.119 1.00 79.12 215 ASP A CA 1
ATOM 1567 C C . ASP A 1 215 ? -11.094 -14.173 26.809 1.00 79.12 215 ASP A C 1
ATOM 1569 O O . ASP A 1 215 ? -9.925 -14.540 26.937 1.00 79.12 215 ASP A O 1
ATOM 1573 N N . ASP A 1 216 ? -11.406 -12.960 26.355 1.00 88.44 216 ASP A N 1
ATOM 1574 C CA . ASP A 1 216 ? -10.436 -11.916 26.018 1.00 88.44 216 ASP A CA 1
ATOM 1575 C C . ASP A 1 216 ? -10.062 -11.039 27.237 1.00 88.44 216 ASP A C 1
ATOM 1577 O O . ASP A 1 216 ? -10.458 -11.286 28.383 1.00 88.44 216 ASP A O 1
ATOM 1581 N N . GLU A 1 217 ? -9.254 -10.004 27.007 1.00 90.31 217 GLU A N 1
ATOM 1582 C CA . GLU A 1 217 ? -8.828 -9.033 28.025 1.00 90.31 217 GLU A CA 1
ATOM 1583 C C . GLU A 1 217 ? -10.029 -8.350 28.701 1.00 90.31 217 GLU A C 1
ATOM 1585 O O . GLU A 1 217 ? -9.993 -8.060 29.900 1.00 90.31 217 GLU A O 1
ATOM 1590 N N . VAL A 1 218 ? -11.109 -8.131 27.946 1.00 89.06 218 VAL A N 1
ATOM 1591 C CA . VAL A 1 218 ? -12.336 -7.470 28.404 1.00 89.06 218 VAL A CA 1
ATOM 1592 C C . VAL A 1 218 ? -13.174 -8.434 29.251 1.00 89.06 218 VAL A C 1
ATOM 1594 O O . VAL A 1 218 ? -13.674 -8.045 30.308 1.00 89.06 218 VAL A O 1
ATOM 1597 N N . GLY A 1 219 ? -13.236 -9.715 28.876 1.00 88.81 219 GLY A N 1
ATOM 1598 C CA . GLY A 1 219 ? -13.800 -10.786 29.703 1.00 88.81 219 GLY A CA 1
ATOM 1599 C C . GLY A 1 219 ? -13.068 -10.965 31.038 1.00 88.81 219 GLY A C 1
ATOM 1600 O O . GLY A 1 219 ? -13.706 -11.068 32.092 1.00 88.81 219 GLY A O 1
ATOM 1601 N N . ARG A 1 220 ? -11.727 -10.919 31.036 1.00 89.75 220 ARG A N 1
ATOM 1602 C CA . ARG A 1 220 ? -10.920 -10.957 32.273 1.00 89.75 220 ARG A CA 1
ATOM 1603 C C . ARG A 1 220 ? -11.148 -9.735 33.168 1.00 89.75 220 ARG A C 1
ATOM 1605 O O . ARG A 1 220 ? -11.178 -9.887 34.396 1.00 89.75 220 ARG A O 1
ATOM 1612 N N . LEU A 1 221 ? -11.355 -8.551 32.585 1.00 91.44 221 LEU A N 1
ATOM 1613 C CA . LEU A 1 221 ? -11.726 -7.340 33.324 1.00 91.44 221 LEU A CA 1
ATOM 1614 C C . LEU A 1 221 ? -13.104 -7.489 33.989 1.00 91.44 221 LEU A C 1
ATOM 1616 O O . LEU A 1 221 ? -13.201 -7.314 35.205 1.00 91.44 221 LEU A O 1
ATOM 1620 N N . ALA A 1 222 ? -14.130 -7.903 33.236 1.00 91.38 222 ALA A N 1
ATOM 1621 C CA . ALA A 1 222 ? -15.493 -8.104 33.741 1.00 91.38 222 ALA A CA 1
ATOM 1622 C C . ALA A 1 222 ? -15.529 -9.060 34.950 1.00 91.38 222 ALA A C 1
ATOM 1624 O O . ALA A 1 222 ? -16.054 -8.725 36.015 1.00 91.38 222 ALA A O 1
ATOM 1625 N N . ARG A 1 223 ? -14.864 -10.221 34.844 1.00 92.25 223 ARG A N 1
ATOM 1626 C CA . ARG A 1 223 ? -14.752 -11.187 35.956 1.00 92.25 223 ARG A CA 1
ATOM 1627 C C . ARG A 1 223 ? -13.963 -10.651 37.151 1.00 92.25 223 ARG A C 1
ATOM 1629 O O . ARG A 1 223 ? -14.156 -11.106 38.276 1.00 92.25 223 ARG A O 1
ATOM 1636 N N . THR A 1 224 ? -13.053 -9.704 36.945 1.00 92.50 224 THR A N 1
ATOM 1637 C CA . THR A 1 224 ? -12.294 -9.083 38.040 1.00 92.50 224 THR A CA 1
ATOM 1638 C C . THR A 1 224 ? -13.116 -8.018 38.761 1.00 92.50 224 THR A C 1
ATOM 1640 O O . THR A 1 224 ? -13.092 -7.990 39.990 1.00 92.50 224 THR A O 1
ATOM 1643 N N . MET A 1 225 ? -13.922 -7.234 38.037 1.00 91.25 225 MET A N 1
ATOM 1644 C CA . MET A 1 225 ? -14.910 -6.335 38.642 1.00 91.25 225 MET A CA 1
ATOM 1645 C C . MET A 1 225 ? -15.980 -7.103 39.424 1.00 91.25 225 MET A C 1
ATOM 1647 O O . MET A 1 225 ? -16.220 -6.779 40.583 1.00 91.25 225 MET A O 1
ATOM 1651 N N . ASN A 1 226 ? -16.543 -8.182 38.872 1.00 93.25 226 ASN A N 1
ATOM 1652 C CA . ASN A 1 226 ? -17.531 -8.994 39.593 1.00 93.25 226 ASN A CA 1
ATOM 1653 C C . ASN A 1 226 ? -16.951 -9.610 40.885 1.00 93.25 226 ASN A C 1
ATOM 1655 O O . ASN A 1 226 ? -17.568 -9.499 41.941 1.00 93.25 226 ASN A O 1
ATOM 1659 N N . ARG A 1 227 ? -15.702 -10.107 40.870 1.00 93.81 227 ARG A N 1
ATOM 1660 C CA . ARG A 1 227 ? -15.005 -10.550 42.100 1.00 93.81 227 ARG A CA 1
ATOM 1661 C C . ARG A 1 227 ? -14.762 -9.430 43.121 1.00 93.81 227 ARG A C 1
ATOM 1663 O O . ARG A 1 227 ? -14.624 -9.722 44.309 1.00 93.81 227 ARG A O 1
ATOM 1670 N N . MET A 1 228 ? -14.653 -8.172 42.690 1.00 93.25 228 MET A N 1
ATOM 1671 C CA . MET A 1 228 ? -14.563 -7.015 43.588 1.00 93.25 228 MET A CA 1
ATOM 1672 C C . MET A 1 228 ? -15.926 -6.713 44.222 1.00 93.25 228 MET A C 1
ATOM 1674 O O . MET A 1 228 ? -15.990 -6.558 45.441 1.00 93.25 228 MET A O 1
ATOM 1678 N N . LEU A 1 229 ? -17.003 -6.710 43.427 1.00 92.81 229 LEU A N 1
ATOM 1679 C CA . LEU A 1 229 ? -18.380 -6.546 43.907 1.00 92.81 229 LEU A CA 1
ATOM 1680 C C . LEU A 1 229 ? -18.730 -7.609 44.958 1.00 92.81 229 LEU A C 1
ATOM 1682 O O . LEU A 1 229 ? -19.119 -7.250 46.067 1.00 92.81 229 LEU A O 1
ATOM 1686 N N . ASP A 1 230 ? -18.422 -8.888 44.703 1.00 93.38 230 ASP A N 1
ATOM 1687 C CA . ASP A 1 230 ? -18.630 -9.961 45.686 1.00 93.38 230 ASP A CA 1
ATOM 1688 C C . ASP A 1 230 ? -17.877 -9.721 47.017 1.00 93.38 230 ASP A C 1
ATOM 1690 O O . ASP A 1 230 ? -18.226 -10.270 48.066 1.00 93.38 230 ASP A O 1
ATOM 1694 N N . ARG A 1 231 ? -16.745 -9.000 47.006 1.00 91.88 231 ARG A N 1
ATOM 1695 C CA . ARG A 1 231 ? -15.975 -8.693 48.230 1.00 91.88 231 ARG A CA 1
ATOM 1696 C C . ARG A 1 231 ? -16.577 -7.511 48.984 1.00 91.88 231 ARG A C 1
ATOM 1698 O O . ARG A 1 231 ? -16.558 -7.539 50.213 1.00 91.88 231 ARG A O 1
ATOM 1705 N N . LEU A 1 232 ? -17.124 -6.528 48.269 1.00 92.06 232 LEU A N 1
ATOM 1706 C CA . LEU A 1 232 ? -17.858 -5.398 48.843 1.00 92.06 232 LEU A CA 1
ATOM 1707 C C . LEU A 1 232 ? -19.167 -5.867 49.490 1.00 92.06 232 LEU A C 1
ATOM 1709 O O . LEU A 1 232 ? -19.401 -5.562 50.657 1.00 92.06 232 LEU A O 1
ATOM 1713 N N . GLU A 1 233 ? -19.949 -6.690 48.790 1.00 91.38 233 GLU A N 1
ATOM 1714 C CA . GLU A 1 233 ? -21.200 -7.287 49.277 1.00 91.38 233 GLU A CA 1
ATOM 1715 C C . GLU A 1 233 ? -20.981 -8.086 50.573 1.00 91.38 233 GLU A C 1
ATOM 1717 O O . GLU A 1 233 ? -21.508 -7.732 51.630 1.00 91.38 233 GLU A O 1
ATOM 1722 N N . ARG A 1 234 ? -20.071 -9.076 50.553 1.00 92.12 234 ARG A N 1
ATOM 1723 C CA . 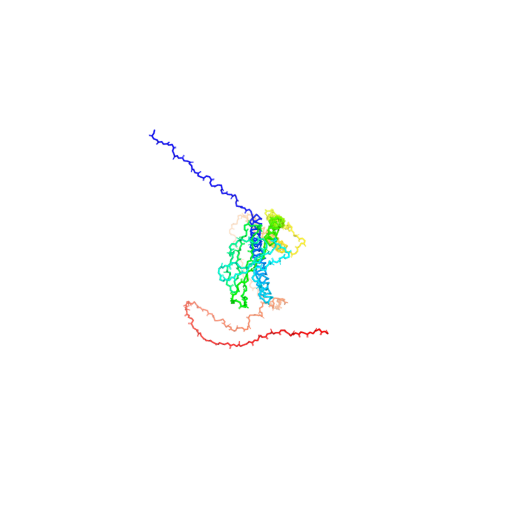ARG A 1 234 ? -19.691 -9.849 51.754 1.00 92.12 234 ARG A CA 1
ATOM 1724 C C . ARG A 1 234 ? -19.117 -8.982 52.881 1.00 92.12 234 ARG A C 1
ATOM 1726 O O . ARG A 1 234 ? -19.126 -9.414 54.033 1.00 92.12 234 ARG A O 1
ATOM 1733 N N . GLY A 1 235 ? -18.551 -7.815 52.572 1.00 92.25 235 GLY A N 1
ATOM 1734 C CA . GLY A 1 235 ? -18.092 -6.840 53.563 1.00 92.25 235 GLY A CA 1
ATOM 1735 C C . GLY A 1 235 ? -19.263 -6.108 54.218 1.00 92.25 235 GLY A C 1
ATOM 1736 O O . GLY A 1 235 ? -19.350 -6.050 55.445 1.00 92.25 235 GLY A O 1
ATOM 1737 N N . GLN A 1 236 ? -20.204 -5.623 53.409 1.00 90.94 236 GLN A N 1
ATOM 1738 C CA . GLN A 1 236 ? -21.401 -4.929 53.873 1.00 90.94 236 GLN A CA 1
ATOM 1739 C C . GLN A 1 236 ? -22.313 -5.845 54.700 1.00 90.94 236 GLN A C 1
ATOM 1741 O O . GLN A 1 236 ? -22.805 -5.426 55.745 1.00 90.94 236 GLN A O 1
ATOM 1746 N N . GLU A 1 237 ? -22.494 -7.106 54.304 1.00 91.00 237 GLU A N 1
ATOM 1747 C CA . GLU A 1 237 ? -23.241 -8.092 55.096 1.00 91.00 237 GLU A CA 1
ATOM 1748 C C . GLU A 1 237 ? -22.650 -8.314 56.493 1.00 91.00 237 GLU A C 1
ATOM 1750 O O . GLU A 1 237 ? -23.396 -8.476 57.460 1.00 91.00 237 GLU A O 1
ATOM 1755 N N . ARG A 1 238 ? -21.315 -8.367 56.607 1.00 92.81 238 ARG A N 1
ATOM 1756 C CA . ARG A 1 238 ? -20.634 -8.510 57.903 1.00 92.81 238 ARG A CA 1
ATOM 1757 C C . ARG A 1 238 ? -20.821 -7.260 58.747 1.00 92.81 238 ARG A C 1
ATOM 1759 O O . ARG A 1 238 ? -21.084 -7.389 59.934 1.00 92.81 238 ARG A O 1
ATOM 1766 N N . GLN A 1 239 ? -20.746 -6.077 58.137 1.00 92.38 239 GLN A N 1
ATOM 1767 C CA . GLN A 1 239 ? -20.998 -4.817 58.832 1.00 92.38 239 GLN A CA 1
ATOM 1768 C C . GLN A 1 239 ? -22.447 -4.731 59.336 1.00 92.38 239 GLN A C 1
ATOM 1770 O O . GLN A 1 239 ? -22.667 -4.367 60.488 1.00 92.38 239 GLN A O 1
ATOM 1775 N N . ARG A 1 240 ? -23.434 -5.115 58.512 1.00 90.38 240 ARG A N 1
ATOM 1776 C CA . ARG A 1 240 ? -24.855 -5.171 58.903 1.00 90.38 240 ARG A CA 1
ATOM 1777 C C . ARG A 1 240 ? -25.079 -6.146 60.065 1.00 90.38 240 ARG A C 1
ATOM 1779 O O . ARG A 1 240 ? -25.732 -5.772 61.034 1.00 90.38 240 ARG A O 1
ATOM 1786 N N . ARG A 1 241 ? -24.493 -7.350 60.001 1.00 92.62 241 ARG A N 1
ATOM 1787 C CA . ARG A 1 241 ? -24.534 -8.337 61.096 1.00 92.62 241 ARG A CA 1
ATOM 1788 C C . ARG A 1 241 ? -23.891 -7.799 62.373 1.00 92.62 241 ARG A C 1
ATOM 1790 O O . ARG A 1 241 ? -24.568 -7.732 63.385 1.00 92.62 241 ARG A O 1
ATOM 1797 N N . PHE A 1 242 ? -22.666 -7.281 62.304 1.00 93.94 242 PHE A N 1
ATOM 1798 C CA . PHE A 1 242 ? -21.975 -6.707 63.463 1.00 93.94 242 PHE A CA 1
ATOM 1799 C C . PHE A 1 242 ? -22.759 -5.563 64.132 1.00 93.94 242 PHE A C 1
ATOM 1801 O O . PHE A 1 242 ? -22.855 -5.524 65.355 1.00 93.94 242 PHE A O 1
ATOM 1808 N N . ILE A 1 243 ? -23.361 -4.654 63.351 1.00 94.00 243 ILE A N 1
ATOM 1809 C CA . ILE A 1 243 ? -24.216 -3.579 63.887 1.00 94.00 243 ILE A CA 1
ATOM 1810 C C . ILE A 1 243 ? -25.477 -4.153 64.550 1.00 94.00 243 ILE A C 1
ATOM 1812 O O . ILE A 1 243 ? -25.874 -3.672 65.612 1.00 94.00 243 ILE A O 1
ATOM 1816 N N . SER A 1 244 ? -26.099 -5.171 63.949 1.00 92.81 244 SER A N 1
ATOM 1817 C CA . SER A 1 244 ? -27.255 -5.867 64.525 1.00 92.81 244 SER A CA 1
ATOM 1818 C C . SER A 1 244 ? -26.890 -6.519 65.860 1.00 92.81 244 SER A C 1
ATOM 1820 O O . SER A 1 244 ? -27.503 -6.211 66.881 1.00 92.81 244 SER A O 1
ATOM 1822 N N . ASP A 1 245 ? -25.844 -7.344 65.874 1.00 92.19 245 ASP A N 1
ATOM 1823 C CA . ASP A 1 245 ? -25.378 -8.083 67.048 1.00 92.19 245 ASP A CA 1
ATOM 1824 C C . ASP A 1 245 ? -25.000 -7.116 68.183 1.00 92.19 245 ASP A C 1
ATOM 1826 O O . ASP A 1 245 ? -25.494 -7.246 69.302 1.00 92.19 245 ASP A O 1
ATOM 1830 N N . ALA A 1 246 ? -24.236 -6.058 67.882 1.00 92.19 246 ALA A N 1
ATOM 1831 C CA . ALA A 1 246 ? -23.903 -5.013 68.851 1.00 92.19 246 ALA A CA 1
ATOM 1832 C C . ALA A 1 246 ? -25.147 -4.276 69.386 1.00 92.19 246 ALA A C 1
ATOM 1834 O O . ALA A 1 246 ? -25.208 -3.946 70.568 1.00 92.19 246 ALA A O 1
ATOM 1835 N N . SER A 1 247 ? -26.168 -4.046 68.552 1.00 91.62 247 SER A N 1
ATOM 1836 C CA . SER A 1 247 ? -27.430 -3.425 68.984 1.00 91.62 247 SER A CA 1
ATOM 1837 C C . SER A 1 247 ? -28.234 -4.328 69.928 1.00 91.62 247 SER A C 1
ATOM 1839 O O . SER A 1 247 ? -28.908 -3.823 70.828 1.00 91.62 247 SER A O 1
ATOM 1841 N N . HIS A 1 248 ? -28.166 -5.650 69.751 1.00 90.50 248 HIS A N 1
ATOM 1842 C CA . HIS A 1 248 ? -28.780 -6.620 70.659 1.00 90.50 248 HIS A CA 1
ATOM 1843 C C . HIS A 1 248 ? -28.012 -6.724 71.985 1.00 90.50 248 HIS A C 1
ATOM 1845 O O . HIS A 1 248 ? -28.623 -6.572 73.046 1.00 90.50 248 HIS A O 1
ATOM 1851 N N . GLU A 1 249 ? -26.687 -6.879 71.930 1.00 90.75 249 GLU A N 1
ATOM 1852 C CA . GLU A 1 249 ? -25.820 -6.967 73.113 1.00 90.75 249 GLU A CA 1
ATOM 1853 C C . GLU A 1 249 ? -25.831 -5.686 73.960 1.00 90.75 249 GLU A C 1
ATOM 1855 O O . GLU A 1 249 ? -25.748 -5.766 75.181 1.00 90.75 249 GLU A O 1
ATOM 1860 N N . LEU A 1 250 ? -26.000 -4.501 73.358 1.00 90.88 250 LEU A N 1
ATOM 1861 C CA . LEU A 1 250 ? -26.122 -3.234 74.097 1.00 90.88 250 LEU A CA 1
ATOM 1862 C C . LEU A 1 250 ? -27.527 -2.986 74.668 1.00 90.88 250 LEU A C 1
ATOM 1864 O O . LEU A 1 250 ? -27.661 -2.292 75.678 1.00 90.88 250 LEU A O 1
ATOM 1868 N N . ARG A 1 251 ? -28.588 -3.553 74.076 1.00 87.06 251 ARG A N 1
ATOM 1869 C CA . ARG A 1 251 ? -29.968 -3.352 74.558 1.00 87.06 251 ARG A CA 1
ATOM 1870 C C . ARG A 1 251 ? -30.185 -3.948 75.953 1.00 87.06 251 ARG A C 1
ATOM 1872 O O . ARG A 1 251 ? -30.865 -3.331 76.770 1.00 87.06 251 ARG A O 1
ATOM 1879 N N . SER A 1 252 ? -29.591 -5.109 76.230 1.00 88.69 252 SER A N 1
ATOM 1880 C CA . SER A 1 252 ? -29.712 -5.810 77.517 1.00 88.69 252 SER A CA 1
ATOM 1881 C C . SER A 1 252 ? -29.116 -5.031 78.716 1.00 88.69 252 SER A C 1
ATOM 1883 O O . SER A 1 252 ? -29.858 -4.736 79.656 1.00 88.69 252 SER A O 1
ATOM 1885 N N . PRO A 1 253 ? -27.839 -4.585 78.706 1.00 88.00 253 PRO A N 1
ATOM 1886 C CA . PRO A 1 253 ? -27.267 -3.798 79.801 1.00 88.00 253 PRO A CA 1
ATOM 1887 C C . PRO A 1 253 ? -27.905 -2.409 79.936 1.00 88.00 253 PRO A C 1
ATOM 1889 O O . PRO A 1 253 ? -28.052 -1.926 81.056 1.00 88.00 253 PRO A O 1
ATOM 1892 N N . VAL A 1 254 ? -28.343 -1.772 78.840 1.00 87.94 254 VAL A N 1
ATOM 1893 C CA . VAL A 1 254 ? -29.080 -0.495 78.917 1.00 87.94 254 VAL A CA 1
ATOM 1894 C C . VAL A 1 254 ? -30.429 -0.677 79.623 1.00 87.94 254 VAL A C 1
ATOM 1896 O O . VAL A 1 254 ? -30.789 0.150 80.461 1.00 87.94 254 VAL A O 1
ATOM 1899 N N . ALA A 1 255 ? -31.149 -1.773 79.352 1.00 85.69 255 ALA A N 1
ATOM 1900 C CA . ALA A 1 255 ? -32.376 -2.107 80.075 1.00 85.69 255 ALA A CA 1
ATOM 1901 C C . ALA A 1 255 ? -32.111 -2.353 81.573 1.00 85.69 255 ALA A C 1
ATOM 1903 O O . ALA A 1 255 ? -32.836 -1.818 82.409 1.00 85.69 255 ALA A O 1
ATOM 1904 N N . ALA A 1 256 ? -31.037 -3.071 81.922 1.00 85.19 256 ALA A N 1
ATOM 1905 C CA . ALA A 1 256 ? -30.655 -3.308 83.316 1.00 85.19 256 ALA A CA 1
ATOM 1906 C C . ALA A 1 256 ? -30.298 -2.008 84.068 1.00 85.19 256 ALA A C 1
ATOM 1908 O O . ALA A 1 256 ? -30.790 -1.776 85.172 1.00 85.19 256 ALA A O 1
ATOM 1909 N N . ILE A 1 257 ? -29.498 -1.117 83.465 1.00 88.75 257 ILE A N 1
ATOM 1910 C CA . ILE A 1 257 ? -29.158 0.193 84.057 1.00 88.75 257 ILE A CA 1
ATOM 1911 C C . ILE A 1 257 ? -30.424 1.031 84.273 1.00 88.75 257 ILE A C 1
ATOM 1913 O O . ILE A 1 257 ? -30.590 1.636 85.334 1.00 88.75 257 ILE A O 1
ATOM 1917 N N . ARG A 1 258 ? -31.341 1.035 83.298 1.00 87.06 258 ARG A N 1
ATOM 1918 C CA . ARG A 1 258 ? -32.626 1.731 83.408 1.00 87.06 258 ARG A CA 1
ATOM 1919 C C . ARG A 1 258 ? -33.487 1.169 84.544 1.00 87.06 258 ARG A C 1
ATOM 1921 O O . ARG A 1 258 ? -33.968 1.949 85.359 1.00 87.06 258 ARG A O 1
ATOM 1928 N N . GLN A 1 259 ? -33.614 -0.153 84.646 1.00 87.06 259 GLN A N 1
ATOM 1929 C CA . GLN A 1 259 ? -34.349 -0.814 85.728 1.00 87.06 259 GLN A CA 1
ATOM 1930 C C . GLN A 1 259 ? -33.762 -0.464 87.108 1.00 87.06 259 GLN A C 1
ATOM 1932 O O . GLN A 1 259 ? -34.505 -0.161 88.039 1.00 87.06 259 GLN A O 1
ATOM 1937 N N . HIS A 1 260 ? -32.432 -0.440 87.249 1.00 83.69 260 HIS A N 1
ATOM 1938 C CA . HIS A 1 260 ? -31.786 -0.007 88.492 1.00 83.69 260 HIS A CA 1
ATOM 1939 C C . HIS A 1 260 ? -32.054 1.471 88.821 1.00 83.69 260 HIS A C 1
ATOM 1941 O O . HIS A 1 260 ? -32.247 1.801 89.992 1.00 83.69 260 HIS A O 1
ATOM 1947 N N . ALA A 1 261 ? -32.102 2.352 87.818 1.00 84.12 261 ALA A N 1
ATOM 1948 C CA . ALA A 1 261 ? -32.440 3.762 88.010 1.00 84.12 261 ALA A CA 1
ATOM 1949 C C . ALA A 1 261 ? -33.910 3.959 88.425 1.00 84.12 261 ALA A C 1
ATOM 1951 O O . ALA A 1 261 ? -34.179 4.722 89.352 1.00 84.12 261 ALA A O 1
ATOM 1952 N N . GLU A 1 262 ? -34.847 3.242 87.799 1.00 82.69 262 GLU A N 1
ATOM 1953 C CA . GLU A 1 262 ? -36.277 3.270 88.142 1.00 82.69 262 GLU A CA 1
ATOM 1954 C C . GLU A 1 262 ? -36.501 2.797 89.594 1.00 82.69 262 GLU A C 1
ATOM 1956 O O . GLU A 1 262 ? -37.088 3.530 90.394 1.00 82.69 262 GLU A O 1
ATOM 1961 N N . VAL A 1 263 ? -35.899 1.667 89.996 1.00 81.44 263 VAL A N 1
ATOM 1962 C CA . VAL A 1 263 ? -35.941 1.171 91.388 1.00 81.44 263 VAL A CA 1
ATOM 1963 C C . VAL A 1 263 ? -35.330 2.169 92.381 1.00 81.44 263 VAL A C 1
ATOM 1965 O O . VAL A 1 263 ? -35.860 2.338 93.480 1.00 81.44 263 VAL A O 1
ATOM 1968 N N . ALA A 1 264 ? -34.233 2.847 92.023 1.00 75.25 264 ALA A N 1
ATOM 1969 C CA . ALA A 1 264 ? -33.578 3.830 92.891 1.00 75.25 264 ALA A CA 1
ATOM 1970 C C . ALA A 1 264 ? -34.405 5.116 93.086 1.00 75.25 264 ALA A C 1
ATOM 1972 O O . ALA A 1 264 ? -34.363 5.708 94.168 1.00 75.25 264 ALA A O 1
ATOM 1973 N N . VAL A 1 265 ? -35.167 5.535 92.069 1.00 76.00 265 VAL A N 1
ATOM 1974 C CA . VAL A 1 265 ? -36.118 6.655 92.166 1.00 76.00 265 VAL A CA 1
ATOM 1975 C C . VAL A 1 265 ? -37.325 6.266 93.023 1.00 76.00 265 VAL A C 1
ATOM 1977 O O . VAL A 1 265 ? -37.709 7.031 93.907 1.00 76.00 265 VAL A O 1
ATOM 1980 N N . GLU A 1 266 ? -37.877 5.067 92.831 1.00 76.50 266 GLU A N 1
ATOM 1981 C CA . GLU A 1 266 ? -39.030 4.573 93.595 1.00 76.50 266 GLU A CA 1
ATOM 1982 C C . GLU A 1 266 ? -38.689 4.312 95.076 1.00 76.50 266 GLU A C 1
ATOM 1984 O O . GLU A 1 266 ? -39.453 4.661 95.974 1.00 76.50 266 GLU A O 1
ATOM 1989 N N . HIS A 1 267 ? -37.485 3.810 95.375 1.00 63.28 267 HIS A N 1
ATOM 1990 C CA . HIS A 1 267 ? -37.015 3.579 96.750 1.00 63.28 267 HIS A CA 1
ATOM 1991 C C . HIS A 1 267 ? -36.548 4.846 97.494 1.00 63.28 267 HIS A C 1
ATOM 1993 O O . HIS A 1 267 ? -35.928 4.743 98.565 1.00 63.28 267 HIS A O 1
ATOM 1999 N N . ARG A 1 268 ? -36.875 6.044 96.987 1.00 57.81 268 ARG A N 1
ATOM 2000 C CA . ARG A 1 268 ? -36.592 7.344 97.621 1.00 57.81 268 ARG A CA 1
ATOM 2001 C C . ARG A 1 268 ? -37.599 7.711 98.725 1.00 57.81 268 ARG A C 1
ATOM 2003 O O . ARG A 1 268 ? -37.992 8.866 98.868 1.00 57.81 268 ARG A O 1
ATOM 2010 N N . GLY A 1 269 ? -37.983 6.733 99.546 1.00 59.09 269 GLY A N 1
ATOM 2011 C CA . GLY A 1 269 ? -38.704 6.979 100.797 1.00 59.09 269 GLY A CA 1
ATOM 2012 C C . GLY A 1 269 ? -37.821 7.710 101.827 1.00 59.09 269 GLY A C 1
ATOM 2013 O O . GLY A 1 269 ? -36.596 7.536 101.813 1.00 59.09 269 GLY A O 1
ATOM 2014 N N . PRO A 1 270 ? -38.401 8.516 102.737 1.00 53.00 270 PRO A N 1
ATOM 2015 C CA . PRO A 1 270 ? -37.644 9.330 103.687 1.00 53.00 270 PRO A CA 1
ATOM 2016 C C . PRO A 1 270 ? -36.918 8.458 104.724 1.00 53.00 270 PRO A C 1
ATOM 2018 O O . PRO A 1 270 ? -37.487 8.034 105.730 1.00 53.00 270 PRO A O 1
ATOM 2021 N N . ARG A 1 271 ? -35.628 8.191 104.494 1.00 54.62 271 ARG A N 1
ATOM 2022 C CA . ARG A 1 271 ? -34.771 7.473 105.446 1.00 54.62 271 ARG A CA 1
ATOM 2023 C C . ARG A 1 271 ? -34.088 8.445 106.407 1.00 54.62 271 ARG A C 1
ATOM 2025 O O . ARG A 1 271 ? -33.001 8.944 106.133 1.00 54.62 271 ARG A O 1
ATOM 2032 N N . GLY A 1 272 ? -34.707 8.640 107.571 1.00 55.00 272 GLY A N 1
ATOM 2033 C CA . GLY A 1 272 ? -33.977 9.056 108.772 1.00 55.00 272 GLY A CA 1
ATOM 2034 C C . GLY A 1 272 ? -32.912 8.012 109.167 1.00 55.00 272 GLY A C 1
ATOM 2035 O O . GLY A 1 272 ? -33.000 6.850 108.751 1.00 55.00 272 GLY A O 1
ATOM 2036 N N . PRO A 1 273 ? -31.889 8.389 109.953 1.00 47.69 273 PRO A N 1
ATOM 2037 C CA . PRO A 1 273 ? -30.711 7.553 110.179 1.00 47.69 273 PRO A CA 1
ATOM 2038 C C . PRO A 1 273 ? -31.009 6.338 111.074 1.00 47.69 273 PRO A C 1
ATOM 2040 O O . PRO A 1 273 ? -30.931 6.412 112.300 1.00 47.69 273 PRO A O 1
ATOM 2043 N N . LYS A 1 274 ? -31.283 5.171 110.471 1.00 48.53 274 LYS A N 1
ATOM 2044 C CA . LYS A 1 274 ? -31.293 3.889 111.196 1.00 48.53 274 LYS A CA 1
ATOM 2045 C C . LYS A 1 274 ? -29.894 3.278 111.265 1.00 48.53 274 LYS A C 1
ATOM 2047 O O . LYS A 1 274 ? -29.450 2.555 110.377 1.00 48.53 274 LYS A O 1
ATOM 2052 N N . ARG A 1 275 ? -29.233 3.543 112.391 1.00 53.50 275 ARG A N 1
ATOM 2053 C CA . ARG A 1 275 ? -28.038 2.840 112.867 1.00 53.50 275 ARG A CA 1
ATOM 2054 C C . ARG A 1 275 ? -28.401 1.373 113.135 1.00 53.50 275 ARG A C 1
ATOM 2056 O O . ARG A 1 275 ? -29.176 1.102 114.046 1.00 53.50 275 ARG A O 1
ATOM 2063 N N . SER A 1 276 ? -27.851 0.432 112.370 1.00 48.38 276 SER A N 1
ATOM 2064 C CA . SER A 1 276 ? -27.916 -1.000 112.699 1.00 48.38 276 SER A CA 1
ATOM 2065 C C . SER A 1 276 ? -26.542 -1.638 112.527 1.00 48.38 276 SER A C 1
ATOM 2067 O O . SER A 1 276 ? -25.862 -1.460 111.519 1.00 48.38 276 SER A O 1
ATOM 2069 N N . THR A 1 277 ? -26.101 -2.301 113.589 1.00 53.38 277 THR A N 1
ATOM 2070 C CA . THR A 1 277 ? -24.801 -2.956 113.716 1.00 53.38 277 THR A CA 1
ATOM 2071 C C . THR A 1 277 ? -24.758 -4.238 112.895 1.00 53.38 277 THR A C 1
ATOM 2073 O O . THR A 1 277 ? -25.539 -5.148 113.163 1.00 53.38 277 THR A O 1
ATOM 2076 N N . TRP A 1 278 ? -23.791 -4.354 111.987 1.00 51.19 278 TRP A N 1
ATOM 2077 C CA . TRP A 1 278 ? -23.391 -5.650 111.442 1.00 51.19 278 TRP A CA 1
ATOM 2078 C C . TRP A 1 278 ? -22.226 -6.195 112.258 1.00 51.19 278 TRP A C 1
ATOM 2080 O O . TRP A 1 278 ? -21.119 -5.660 112.231 1.00 51.19 278 TRP A O 1
ATOM 2090 N N . THR A 1 279 ? -22.503 -7.244 113.027 1.00 52.12 279 THR A N 1
ATOM 2091 C CA . THR A 1 279 ? -21.500 -8.016 113.754 1.00 52.12 279 THR A CA 1
ATOM 2092 C C . THR A 1 279 ? -20.699 -8.887 112.792 1.00 52.12 279 THR A C 1
ATOM 2094 O O . THR A 1 279 ? -21.242 -9.557 111.916 1.00 52.12 279 THR A O 1
ATOM 2097 N N . THR A 1 280 ? -19.382 -8.901 112.978 1.00 53.16 280 THR A N 1
ATOM 2098 C CA . THR A 1 280 ? -18.452 -9.739 112.221 1.00 53.16 280 THR A CA 1
ATOM 2099 C C . THR A 1 280 ? -18.726 -11.226 112.467 1.00 53.16 280 THR A C 1
ATOM 2101 O O . THR A 1 280 ? -18.412 -11.734 113.541 1.00 53.16 280 THR A O 1
ATOM 2104 N N . SER A 1 281 ? -19.216 -11.957 111.463 1.00 53.28 281 SER A N 1
ATOM 2105 C CA . SER A 1 281 ? -19.191 -13.428 111.447 1.00 53.28 281 SER A CA 1
ATOM 2106 C C . SER A 1 281 ? -18.227 -13.933 110.369 1.00 53.28 281 SER A C 1
ATOM 2108 O O . SER A 1 281 ? -18.585 -14.270 109.244 1.00 53.28 281 SER A O 1
ATOM 2110 N N . CYS A 1 282 ? -16.943 -13.986 110.729 1.00 48.53 282 CYS A N 1
ATOM 2111 C CA . CYS A 1 282 ? -15.905 -14.567 109.882 1.00 48.53 282 CYS A CA 1
ATOM 2112 C C . CYS A 1 282 ? -15.980 -16.103 109.942 1.00 48.53 282 CYS A C 1
ATOM 2114 O O . CYS A 1 282 ? -15.295 -16.736 110.746 1.00 48.53 282 CYS A O 1
ATOM 2116 N N . SER A 1 283 ? -16.821 -16.719 109.106 1.00 62.09 283 SER A N 1
ATOM 2117 C CA . SER A 1 283 ? -16.834 -18.175 108.937 1.00 62.09 283 SER A CA 1
ATOM 2118 C C . SER A 1 283 ? -15.851 -18.595 107.840 1.00 62.09 283 SER A C 1
ATOM 2120 O O . SER A 1 283 ? -16.078 -18.444 106.641 1.00 62.09 283 SER A O 1
ATOM 2122 N N . ARG A 1 284 ? -14.712 -19.161 108.258 1.00 52.59 284 ARG A N 1
ATOM 2123 C CA . ARG A 1 284 ? -13.805 -19.862 107.342 1.00 52.59 284 ARG A CA 1
ATOM 2124 C C . ARG A 1 284 ? -14.526 -21.080 106.759 1.00 52.59 284 ARG A C 1
ATOM 2126 O O . ARG A 1 284 ? -14.741 -22.049 107.480 1.00 52.59 284 ARG A O 1
ATOM 2133 N N . ARG A 1 285 ? -14.758 -21.099 105.447 1.00 47.91 285 ARG A N 1
ATOM 2134 C CA . ARG A 1 285 ? -14.767 -22.352 104.679 1.00 47.91 285 ARG A CA 1
ATOM 2135 C C . ARG A 1 285 ? -13.496 -22.423 103.847 1.00 47.91 285 ARG A C 1
ATOM 2137 O O . ARG A 1 285 ? -13.368 -21.763 102.822 1.00 47.91 285 ARG A O 1
ATOM 2144 N N . ARG A 1 286 ? -12.544 -23.223 104.328 1.00 50.09 286 ARG A N 1
ATOM 2145 C CA . ARG A 1 286 ? -11.614 -23.910 103.435 1.00 50.09 286 ARG A CA 1
ATOM 2146 C C . ARG A 1 286 ? -12.359 -25.146 102.964 1.00 50.09 286 ARG A C 1
ATOM 2148 O O . ARG A 1 286 ? -12.690 -25.958 103.812 1.00 50.09 286 ARG A O 1
ATOM 2155 N N . ASP A 1 287 ? -12.556 -25.287 101.665 1.00 48.56 287 ASP A N 1
ATOM 2156 C CA . ASP A 1 287 ? -12.722 -26.595 101.041 1.00 48.56 287 ASP A CA 1
ATOM 2157 C C . ASP A 1 287 ? -12.003 -26.560 99.695 1.00 48.56 287 ASP A C 1
ATOM 2159 O O . ASP A 1 287 ? -12.158 -25.628 98.902 1.00 48.56 287 ASP A O 1
ATOM 2163 N N . ALA A 1 288 ? -11.130 -27.540 99.487 1.00 47.84 288 ALA A N 1
ATOM 2164 C CA . ALA A 1 288 ? -10.312 -27.651 98.293 1.00 47.84 288 ALA A CA 1
ATOM 2165 C C . ALA A 1 288 ? -11.038 -28.510 97.255 1.00 47.84 288 ALA A C 1
ATOM 2167 O O . ALA A 1 288 ? -11.305 -29.680 97.510 1.00 47.84 288 ALA A O 1
ATOM 2168 N N . SER A 1 289 ? -11.278 -27.957 96.064 1.00 47.16 289 SER A N 1
ATOM 2169 C CA . SER A 1 289 ? -11.857 -28.705 94.943 1.00 47.16 289 SER A CA 1
ATOM 2170 C C . SER A 1 289 ? -11.148 -28.381 93.631 1.00 47.16 289 SER A C 1
ATOM 2172 O O . SER A 1 289 ? -11.450 -27.398 92.965 1.00 47.16 289 SER A O 1
ATOM 2174 N N . ALA A 1 290 ? -10.204 -29.259 93.294 1.00 40.34 290 ALA A N 1
ATOM 2175 C CA . ALA A 1 290 ? -9.836 -29.714 91.953 1.00 40.34 290 ALA A CA 1
ATOM 2176 C C . ALA A 1 290 ? -9.972 -28.749 90.752 1.00 40.34 290 ALA A C 1
ATOM 2178 O O . ALA A 1 290 ? -11.056 -28.437 90.257 1.00 40.34 290 ALA A O 1
ATOM 2179 N N . ALA A 1 291 ? -8.809 -28.464 90.165 1.00 47.75 291 ALA A N 1
ATOM 2180 C CA . ALA A 1 291 ? -8.622 -27.965 88.809 1.00 47.75 291 ALA A CA 1
ATOM 2181 C C . ALA A 1 291 ? -9.610 -28.537 87.767 1.00 47.75 291 ALA A C 1
ATOM 2183 O O . ALA A 1 291 ? -9.616 -29.739 87.489 1.00 47.75 291 ALA A O 1
ATOM 2184 N N . ARG A 1 292 ? -10.331 -27.651 87.068 1.00 43.69 292 ARG A N 1
ATOM 2185 C CA . ARG A 1 292 ? -10.860 -27.931 85.723 1.00 43.69 292 ARG A CA 1
ATOM 2186 C C . ARG A 1 292 ? -10.002 -27.203 84.694 1.00 43.69 292 ARG A C 1
ATOM 2188 O O . ARG A 1 292 ? -9.820 -25.991 84.759 1.00 43.69 292 ARG A O 1
ATOM 2195 N N . ARG A 1 293 ? -9.431 -27.975 83.769 1.00 50.91 293 ARG A N 1
ATOM 2196 C CA . ARG A 1 293 ? -8.581 -27.485 82.676 1.00 50.91 293 ARG A CA 1
ATOM 2197 C C . ARG A 1 293 ? -9.428 -26.745 81.626 1.00 50.91 293 ARG A C 1
ATOM 2199 O O . ARG A 1 293 ? -10.521 -27.229 81.330 1.00 50.91 293 ARG A O 1
ATOM 2206 N N . PRO A 1 294 ? -8.921 -25.680 80.977 1.00 42.25 294 PRO A N 1
ATOM 2207 C CA . PRO A 1 294 ? -9.447 -25.262 79.680 1.00 42.25 294 PRO A CA 1
ATOM 2208 C C . PRO A 1 294 ? -9.170 -26.337 78.610 1.00 42.25 294 PRO A C 1
ATOM 2210 O O . PRO A 1 294 ? -8.204 -27.103 78.707 1.00 42.25 294 PRO A O 1
ATOM 2213 N N . SER A 1 295 ? -10.040 -26.409 77.602 1.00 44.91 295 SER A N 1
ATOM 2214 C CA . SER A 1 295 ? -10.053 -27.445 76.562 1.00 44.91 295 SER A CA 1
ATOM 2215 C C . SER A 1 295 ? -8.932 -27.292 75.510 1.00 44.91 295 SER A C 1
ATOM 2217 O O . SER A 1 295 ? -8.363 -26.208 75.345 1.00 44.91 295 SER A O 1
ATOM 2219 N N . PRO A 1 296 ? -8.574 -28.370 74.781 1.00 49.81 296 PRO A N 1
ATOM 2220 C CA . PRO A 1 296 ? -7.472 -28.348 73.822 1.00 49.81 296 PRO A CA 1
ATOM 2221 C C . PRO A 1 296 ? -7.927 -27.968 72.401 1.00 49.81 296 PRO A C 1
ATOM 2223 O O . PRO A 1 296 ? -8.251 -28.831 71.592 1.00 49.81 296 PRO A O 1
ATOM 2226 N N . SER A 1 297 ? -7.863 -26.681 72.055 1.00 49.72 297 SER A N 1
ATOM 2227 C CA . SER A 1 297 ? -7.821 -26.244 70.642 1.00 49.72 297 SER A CA 1
ATOM 2228 C C . SER A 1 297 ? -6.982 -24.978 70.422 1.00 49.72 297 SER A C 1
ATOM 2230 O O . SER A 1 297 ? -6.287 -24.866 69.411 1.00 49.72 297 SER A O 1
ATOM 2232 N N . THR A 1 298 ? -6.896 -24.080 71.408 1.00 46.81 298 THR A N 1
ATOM 2233 C CA . THR A 1 298 ? -6.059 -22.863 71.361 1.00 46.81 298 THR A CA 1
ATOM 2234 C C . THR A 1 298 ? -4.562 -23.138 71.600 1.00 46.81 298 THR A C 1
ATOM 2236 O O . THR A 1 298 ? -3.914 -22.474 72.407 1.00 46.81 298 THR A O 1
ATOM 2239 N N . ARG A 1 299 ? -3.980 -24.147 70.930 1.00 46.81 299 ARG A N 1
ATOM 2240 C CA . ARG A 1 299 ? -2.547 -24.498 71.062 1.00 46.81 299 ARG A CA 1
ATOM 2241 C C . ARG A 1 299 ? -1.806 -24.755 69.738 1.00 46.81 299 ARG A C 1
ATOM 2243 O O . ARG A 1 299 ? -0.751 -25.380 69.741 1.00 46.81 299 ARG A O 1
ATOM 2250 N N . VAL A 1 300 ? -2.319 -24.230 68.622 1.00 51.25 300 VAL A N 1
ATOM 2251 C CA . VAL A 1 300 ? -1.607 -24.211 67.322 1.00 51.25 300 VAL A CA 1
ATOM 2252 C C . VAL A 1 300 ? -0.973 -22.839 67.032 1.00 51.25 300 VAL A C 1
ATOM 2254 O O . VAL A 1 300 ? 0.109 -22.765 66.455 1.00 51.25 300 VAL A O 1
ATOM 2257 N N . ALA A 1 301 ? -1.563 -21.744 67.521 1.00 46.88 301 ALA A N 1
ATOM 2258 C CA . ALA A 1 301 ? -1.103 -20.375 67.269 1.00 46.88 301 ALA A CA 1
ATOM 2259 C C . ALA A 1 301 ? -0.114 -19.829 68.327 1.00 46.88 301 ALA A C 1
ATOM 2261 O O . ALA A 1 301 ? -0.295 -18.718 68.806 1.00 46.88 301 ALA A O 1
ATOM 2262 N N . CYS A 1 302 ? 0.909 -20.608 68.714 1.00 37.84 302 CYS A N 1
ATOM 2263 C CA . CYS A 1 302 ? 2.114 -20.081 69.396 1.00 37.84 302 CYS A CA 1
ATOM 2264 C C . CYS A 1 302 ? 3.312 -21.064 69.432 1.00 37.84 302 CYS A C 1
ATOM 2266 O O . CYS A 1 302 ? 4.091 -21.088 70.381 1.00 37.84 302 CYS A O 1
ATOM 2268 N N . ARG A 1 303 ? 3.482 -21.909 68.400 1.00 45.09 303 ARG A N 1
ATOM 2269 C CA . ARG A 1 303 ? 4.673 -22.777 68.245 1.00 45.09 303 ARG A CA 1
ATOM 2270 C C . ARG A 1 303 ? 5.245 -22.724 66.821 1.00 45.09 303 ARG A C 1
ATOM 2272 O O . ARG A 1 303 ? 5.487 -23.751 66.198 1.00 45.09 303 ARG A O 1
ATOM 2279 N N . ARG A 1 304 ? 5.442 -21.505 66.301 1.00 43.88 304 ARG A N 1
ATOM 2280 C CA . ARG A 1 304 ? 6.204 -21.227 65.061 1.00 43.88 304 ARG A CA 1
ATOM 2281 C C . ARG A 1 304 ? 6.934 -19.867 65.058 1.00 43.88 304 ARG A C 1
ATOM 2283 O O . ARG A 1 304 ? 7.235 -19.339 63.998 1.00 43.88 304 ARG A O 1
ATOM 2290 N N . LEU A 1 305 ? 7.251 -19.328 66.240 1.00 44.75 305 LEU A N 1
ATOM 2291 C CA . LEU A 1 305 ? 8.117 -18.150 66.435 1.00 44.75 305 LEU A CA 1
ATOM 2292 C C . LEU A 1 305 ? 9.105 -18.403 67.590 1.00 44.75 305 LEU A C 1
ATOM 2294 O O . LEU A 1 305 ? 9.151 -17.669 68.568 1.00 44.75 305 LEU A O 1
ATOM 2298 N N . ALA A 1 306 ? 9.844 -19.512 67.499 1.00 41.81 306 ALA A N 1
ATOM 2299 C CA . ALA A 1 306 ? 10.869 -19.910 68.469 1.00 41.81 306 ALA A CA 1
ATOM 2300 C C . ALA A 1 306 ? 11.964 -20.758 67.788 1.00 41.81 306 ALA A C 1
ATOM 2302 O O . ALA A 1 306 ? 12.227 -21.893 68.175 1.00 41.81 306 ALA A O 1
ATOM 2303 N N . SER A 1 307 ? 12.555 -20.222 66.716 1.00 48.38 307 SER A N 1
ATOM 2304 C CA . SER A 1 307 ? 13.769 -20.767 66.077 1.00 48.38 307 SER A CA 1
ATOM 2305 C C . SER A 1 307 ? 14.837 -19.701 65.800 1.00 48.38 307 SER A C 1
ATOM 2307 O O . SER A 1 307 ? 15.824 -19.983 65.132 1.00 48.38 307 SER A O 1
ATOM 2309 N N . TRP A 1 308 ? 14.638 -18.486 66.316 1.00 39.94 308 TRP A N 1
ATOM 2310 C CA . TRP A 1 308 ? 15.622 -17.408 66.368 1.00 39.94 308 TRP A CA 1
ATOM 2311 C C . TRP A 1 308 ? 15.631 -16.922 67.815 1.00 39.94 308 TRP A C 1
ATOM 2313 O O . TRP A 1 308 ? 14.604 -16.464 68.316 1.00 39.94 308 TRP A O 1
ATOM 2323 N N . GLY A 1 309 ? 16.740 -17.153 68.517 1.00 46.28 309 GLY A N 1
ATOM 2324 C CA . GLY A 1 309 ? 16.840 -16.907 69.953 1.00 46.28 309 GLY A CA 1
ATOM 2325 C C . GLY A 1 309 ? 16.946 -15.419 70.270 1.00 46.28 309 GLY A C 1
ATOM 2326 O O . GLY A 1 309 ? 17.832 -14.743 69.758 1.00 46.28 309 GLY A O 1
ATOM 2327 N N . ALA A 1 310 ? 16.064 -14.936 71.141 1.00 37.28 310 ALA A N 1
ATOM 2328 C CA . ALA A 1 310 ? 16.185 -13.647 71.810 1.00 37.28 310 ALA A CA 1
ATOM 2329 C C . ALA A 1 310 ? 15.555 -13.764 73.205 1.00 37.28 310 ALA A C 1
ATOM 2331 O O . ALA A 1 310 ? 14.372 -14.089 73.331 1.00 37.28 310 ALA A O 1
ATOM 2332 N N . GLU A 1 311 ? 16.349 -13.530 74.246 1.00 42.69 311 GLU A N 1
ATOM 2333 C CA . GLU A 1 311 ? 15.858 -13.412 75.620 1.00 42.69 311 GLU A CA 1
ATOM 2334 C C . GLU A 1 311 ? 15.265 -12.011 75.850 1.00 42.69 311 GLU A C 1
ATOM 2336 O O . GLU A 1 311 ? 15.811 -11.029 75.341 1.00 42.69 311 GLU A O 1
ATOM 2341 N N . PRO A 1 312 ? 14.175 -11.873 76.625 1.00 34.81 312 PRO A N 1
ATOM 2342 C CA . PRO A 1 312 ? 13.654 -10.570 77.011 1.00 34.81 312 PRO A CA 1
ATOM 2343 C C . PRO A 1 312 ? 14.279 -10.108 78.335 1.00 34.81 312 PRO A C 1
ATOM 2345 O O . PRO A 1 312 ? 13.853 -10.532 79.411 1.00 34.81 312 PRO A O 1
ATOM 2348 N N . THR A 1 313 ? 15.245 -9.191 78.281 1.00 34.56 313 THR A N 1
ATOM 2349 C CA . THR A 1 313 ? 15.620 -8.392 79.456 1.00 34.56 313 THR A CA 1
ATOM 2350 C C . THR A 1 313 ? 14.697 -7.184 79.599 1.00 34.56 313 THR A C 1
ATOM 2352 O O . THR A 1 313 ? 14.265 -6.564 78.628 1.00 34.56 313 THR A O 1
ATOM 2355 N N . SER A 1 314 ? 14.342 -6.872 80.842 1.00 35.19 314 SER A N 1
ATOM 2356 C CA . SER A 1 314 ? 13.495 -5.737 81.192 1.00 35.19 314 SER A CA 1
ATOM 2357 C C . SER A 1 314 ? 14.294 -4.430 81.295 1.00 35.19 314 SER A C 1
ATOM 2359 O O . SER A 1 314 ? 15.486 -4.441 81.594 1.00 35.19 314 SER A O 1
ATOM 2361 N N . SER A 1 315 ? 13.575 -3.305 81.174 1.00 36.25 315 SER A N 1
ATOM 2362 C CA . SER A 1 315 ? 14.003 -1.911 81.419 1.00 36.25 315 SER A CA 1
ATOM 2363 C C . SER A 1 315 ? 14.791 -1.184 80.313 1.00 36.25 315 SER A C 1
ATOM 2365 O O . SER A 1 315 ? 15.541 -1.782 79.553 1.00 36.25 315 SER A O 1
ATOM 2367 N N . GLY A 1 316 ? 14.643 0.149 80.290 1.00 31.72 316 GLY A N 1
ATOM 2368 C CA . GLY A 1 316 ? 15.644 1.064 79.724 1.00 31.72 316 GLY A CA 1
ATOM 2369 C C . GLY A 1 316 ? 15.359 1.635 78.329 1.00 31.72 316 GLY A C 1
ATOM 2370 O O . GLY A 1 316 ? 15.543 0.978 77.314 1.00 31.72 316 GLY A O 1
ATOM 2371 N N . SER A 1 317 ? 15.004 2.921 78.276 1.00 33.44 317 SER A N 1
ATOM 2372 C CA . SER A 1 317 ? 15.087 3.752 77.062 1.00 33.44 317 SER A CA 1
ATOM 2373 C C . SER A 1 317 ? 16.547 4.011 76.661 1.00 33.44 317 SER A C 1
ATOM 2375 O O . SER A 1 317 ? 17.328 4.336 77.552 1.00 33.44 317 SER A O 1
ATOM 2377 N N . CYS A 1 318 ? 16.885 4.009 75.357 1.00 28.02 318 CYS A N 1
ATOM 2378 C CA . CYS A 1 318 ? 17.424 5.199 74.652 1.00 28.02 318 CYS A CA 1
ATOM 2379 C C . CYS A 1 318 ? 17.947 4.968 73.213 1.00 28.02 318 CYS A C 1
ATOM 2381 O O . CYS A 1 318 ? 18.536 3.946 72.893 1.00 28.02 318 CYS A O 1
ATOM 2383 N N . ALA A 1 319 ? 17.817 6.037 72.415 1.00 30.84 319 ALA A N 1
ATOM 2384 C CA . ALA A 1 319 ? 18.743 6.542 71.385 1.00 30.84 319 ALA A CA 1
ATOM 2385 C C . ALA A 1 319 ? 19.225 5.659 70.202 1.00 30.84 319 ALA A C 1
ATOM 2387 O O . ALA A 1 319 ? 20.133 4.843 70.295 1.00 30.84 319 ALA A O 1
ATOM 2388 N N . THR A 1 320 ? 18.740 6.032 69.013 1.00 35.12 320 THR A N 1
ATOM 2389 C CA . THR A 1 320 ? 19.535 6.515 67.861 1.00 35.12 320 THR A CA 1
ATOM 2390 C C . THR A 1 320 ? 21.055 6.244 67.840 1.00 35.12 320 THR A C 1
ATOM 2392 O O . THR A 1 320 ? 21.792 6.880 68.588 1.00 35.12 320 THR A O 1
ATOM 2395 N N . SER A 1 321 ? 21.566 5.517 66.831 1.00 30.80 321 SER A N 1
ATOM 2396 C CA . SER A 1 321 ? 22.573 6.050 65.874 1.00 30.80 321 SER A CA 1
ATOM 2397 C C . SER A 1 321 ? 23.019 5.039 64.793 1.00 30.80 321 SER A C 1
ATOM 2399 O O . SER A 1 321 ? 22.626 3.879 64.769 1.00 30.80 321 SER A O 1
ATOM 2401 N N . ARG A 1 322 ? 23.782 5.558 63.822 1.00 33.00 322 ARG A N 1
ATOM 2402 C CA . ARG A 1 322 ? 24.231 4.942 62.561 1.00 33.00 322 ARG A CA 1
ATOM 2403 C C . ARG A 1 322 ? 25.365 3.924 62.775 1.00 33.00 322 ARG A C 1
ATOM 2405 O O . ARG A 1 322 ? 26.272 4.234 63.540 1.00 33.00 322 ARG A O 1
ATOM 2412 N N . ARG A 1 323 ? 25.469 2.906 61.902 1.00 29.53 323 ARG A N 1
ATOM 2413 C CA . ARG A 1 323 ? 26.532 2.804 60.859 1.00 29.53 323 ARG A CA 1
ATOM 2414 C C . ARG A 1 323 ? 26.460 1.499 60.043 1.00 29.53 323 ARG A C 1
ATOM 2416 O O . ARG A 1 323 ? 26.326 0.420 60.599 1.00 29.53 323 ARG A O 1
ATOM 2423 N N . MET A 1 324 ? 26.646 1.626 58.726 1.00 35.56 324 MET A N 1
ATOM 2424 C CA . MET A 1 324 ? 27.201 0.573 57.854 1.00 35.56 324 MET A CA 1
ATOM 2425 C C . MET A 1 324 ? 28.712 0.447 58.128 1.00 35.56 324 MET A C 1
ATOM 2427 O O . MET A 1 324 ? 29.334 1.468 58.449 1.00 35.56 324 MET A O 1
ATOM 2431 N N . PRO A 1 325 ? 29.300 -0.761 58.035 1.00 42.62 325 PRO A N 1
ATOM 2432 C CA . PRO A 1 325 ? 30.023 -1.181 56.813 1.00 42.62 325 PRO A CA 1
ATOM 2433 C C . PRO A 1 325 ? 29.930 -2.710 56.528 1.00 42.62 325 PRO A C 1
ATOM 2435 O O . PRO A 1 325 ? 29.313 -3.429 57.303 1.00 42.62 325 PRO A O 1
ATOM 2438 N N . SER A 1 326 ? 30.579 -3.314 55.517 1.00 31.45 326 SER A N 1
ATOM 2439 C CA . SER A 1 326 ? 30.718 -3.001 54.071 1.00 31.45 326 SER A CA 1
ATOM 2440 C C . SER A 1 326 ? 31.551 -4.107 53.378 1.00 31.45 326 SER A C 1
ATOM 2442 O O . SER A 1 326 ? 32.563 -4.476 53.968 1.00 31.45 326 SER A O 1
ATOM 2444 N N . ILE A 1 327 ? 31.258 -4.477 52.110 1.00 33.66 327 ILE A N 1
ATOM 2445 C CA . ILE A 1 327 ? 32.185 -5.196 51.174 1.00 33.66 327 ILE A CA 1
ATOM 2446 C C . ILE A 1 327 ? 32.419 -6.698 51.581 1.00 33.66 327 ILE A C 1
ATOM 2448 O O . ILE A 1 327 ? 32.387 -7.016 52.760 1.00 33.66 327 ILE A O 1
ATOM 2452 N N . THR A 1 328 ? 32.520 -7.739 50.728 1.00 33.56 328 THR A N 1
ATOM 2453 C CA . THR A 1 328 ? 33.079 -7.926 49.361 1.00 33.56 328 THR A CA 1
ATOM 2454 C C . THR A 1 328 ? 32.467 -9.153 48.629 1.00 33.56 328 THR A C 1
ATOM 2456 O O . THR A 1 328 ? 32.076 -10.088 49.312 1.00 33.56 328 THR A O 1
ATOM 2459 N N . ARG A 1 329 ? 32.500 -9.148 47.274 1.00 32.47 329 ARG A N 1
ATOM 2460 C CA . ARG A 1 329 ? 32.804 -10.228 46.270 1.00 32.47 329 ARG A CA 1
ATOM 2461 C C . ARG A 1 329 ? 32.461 -11.728 46.501 1.00 32.47 329 ARG A C 1
ATOM 2463 O O . ARG A 1 329 ? 32.573 -12.214 47.611 1.00 32.47 329 ARG A O 1
ATOM 2470 N N . GLU A 1 330 ? 32.287 -12.591 45.482 1.00 41.88 330 GLU A N 1
ATOM 2471 C CA . GLU A 1 330 ? 31.857 -12.508 44.056 1.00 41.88 330 GLU A CA 1
ATOM 2472 C C . GLU A 1 330 ? 31.576 -13.969 43.536 1.00 41.88 330 GLU A C 1
ATOM 2474 O O . GLU A 1 330 ? 31.156 -14.759 44.383 1.00 41.88 330 GLU A O 1
ATOM 2479 N N . PRO A 1 331 ? 31.632 -14.390 42.241 1.00 48.06 331 PRO A N 1
ATOM 2480 C CA . PRO A 1 331 ? 30.512 -15.118 41.629 1.00 48.06 331 PRO A CA 1
ATOM 2481 C C . PRO A 1 331 ? 30.746 -16.623 41.362 1.00 48.06 331 PRO A C 1
ATOM 2483 O O . PRO A 1 331 ? 31.856 -17.139 41.475 1.00 48.06 331 PRO A O 1
ATOM 2486 N N . GLY A 1 332 ? 29.689 -17.314 40.911 1.00 34.97 332 GLY A N 1
ATOM 2487 C CA . GLY A 1 332 ? 29.733 -18.693 40.407 1.00 34.97 332 GLY A CA 1
ATOM 2488 C C . GLY A 1 332 ? 28.872 -18.891 39.151 1.00 34.97 332 GLY A C 1
ATOM 2489 O O . GLY A 1 332 ? 27.787 -18.322 39.040 1.00 34.97 332 GLY A O 1
ATOM 2490 N N . SER A 1 333 ? 29.387 -19.685 38.209 1.00 41.59 333 SER A N 1
ATOM 2491 C CA . SER A 1 333 ? 28.773 -20.139 36.946 1.00 41.59 333 SER A CA 1
ATOM 2492 C C . SER A 1 333 ? 27.480 -20.961 37.156 1.00 41.59 333 SER A C 1
ATOM 2494 O O . SER A 1 333 ? 27.191 -21.401 38.262 1.00 41.59 333 SER A O 1
ATOM 2496 N N . GLY A 1 334 ? 26.632 -21.241 36.159 1.00 36.41 334 GLY A N 1
ATOM 2497 C CA . GLY A 1 334 ? 26.733 -21.039 34.709 1.00 36.41 334 GLY A CA 1
ATOM 2498 C C . GLY A 1 334 ? 26.439 -22.342 33.947 1.00 36.41 334 GLY A C 1
ATOM 2499 O O . GLY A 1 334 ? 27.281 -23.230 33.890 1.00 36.41 334 GLY A O 1
ATOM 2500 N N . SER A 1 335 ? 25.232 -22.459 33.391 1.00 42.62 335 SER A N 1
ATOM 2501 C CA . SER A 1 335 ? 24.783 -23.424 32.365 1.00 42.62 335 SER A CA 1
ATOM 2502 C C . SER A 1 335 ? 23.354 -23.016 31.954 1.00 42.62 335 SER A C 1
ATOM 2504 O O . SER A 1 335 ? 22.607 -22.505 32.783 1.00 42.62 335 SER A O 1
ATOM 2506 N N . GLY A 1 336 ? 22.902 -23.116 30.703 1.00 36.09 336 GLY A N 1
ATOM 2507 C CA . GLY A 1 336 ? 23.467 -23.816 29.547 1.00 36.09 336 GLY A CA 1
ATOM 2508 C C . GLY A 1 336 ? 22.503 -24.924 29.126 1.00 36.09 336 GLY A C 1
ATOM 2509 O O . GLY A 1 336 ? 22.615 -26.037 29.629 1.00 36.09 336 GLY A O 1
ATOM 2510 N N . TRP A 1 337 ? 21.526 -24.604 28.272 1.00 38.66 337 TRP A N 1
ATOM 2511 C CA . TRP A 1 337 ? 20.504 -25.552 27.812 1.00 38.66 337 TRP A CA 1
ATOM 2512 C C . TRP A 1 337 ? 20.247 -25.370 26.311 1.00 38.66 337 TRP A C 1
ATOM 2514 O O . TRP A 1 337 ? 19.664 -24.370 25.894 1.00 38.66 337 TRP A O 1
ATOM 2524 N N . GLU A 1 338 ? 20.683 -26.346 25.517 1.00 49.16 338 GLU A N 1
ATOM 2525 C CA . GLU A 1 338 ? 20.365 -26.497 24.092 1.00 49.16 338 GLU A CA 1
ATOM 2526 C C . GLU A 1 338 ? 19.433 -27.710 23.898 1.00 49.16 338 GLU A C 1
ATOM 2528 O O . GLU A 1 338 ? 19.607 -28.720 24.586 1.00 49.16 338 GLU A O 1
ATOM 2533 N N . PRO A 1 339 ? 18.462 -27.659 22.968 1.00 55.94 339 PRO A N 1
ATOM 2534 C CA . PRO A 1 339 ? 17.658 -28.816 22.583 1.00 55.94 339 PRO A CA 1
ATOM 2535 C C . PRO A 1 339 ? 18.262 -29.564 21.369 1.00 55.94 339 PRO A C 1
ATOM 2537 O O . PRO A 1 339 ? 18.777 -28.923 20.452 1.00 55.94 339 PRO A O 1
ATOM 2540 N N . PRO A 1 340 ? 18.167 -30.907 21.302 1.00 63.22 340 PRO A N 1
ATOM 2541 C CA . PRO A 1 340 ? 18.719 -31.694 20.198 1.00 63.22 340 PRO A CA 1
ATOM 2542 C C . PRO A 1 340 ? 17.811 -31.736 18.957 1.00 63.22 340 PRO A C 1
ATOM 2544 O O . PRO A 1 340 ? 16.590 -31.586 19.034 1.00 63.22 340 PRO A O 1
ATOM 2547 N N . THR A 1 341 ? 18.423 -32.001 17.804 1.00 58.47 341 THR A N 1
ATOM 2548 C CA . THR A 1 341 ? 17.792 -32.047 16.478 1.00 58.47 341 THR A CA 1
ATOM 2549 C C . THR A 1 341 ? 17.492 -33.467 15.970 1.00 58.47 341 THR A C 1
ATOM 2551 O O . THR A 1 341 ? 18.095 -34.449 16.390 1.00 58.47 341 THR A O 1
ATOM 2554 N N . ALA A 1 342 ? 16.597 -33.512 14.974 1.00 56.41 342 ALA A N 1
ATOM 2555 C CA . ALA A 1 342 ? 16.453 -34.527 13.921 1.00 56.41 342 ALA A CA 1
ATOM 2556 C C . ALA A 1 342 ? 15.996 -35.964 14.268 1.00 56.41 342 ALA A C 1
ATOM 2558 O O . ALA A 1 342 ? 16.743 -36.786 14.800 1.00 56.41 342 ALA A O 1
ATOM 2559 N N . ARG A 1 343 ? 14.840 -36.338 13.693 1.00 50.66 343 ARG A N 1
ATOM 2560 C CA . ARG A 1 343 ? 14.770 -37.507 12.797 1.00 50.66 343 ARG A CA 1
ATOM 2561 C C . ARG A 1 343 ? 13.570 -37.431 11.837 1.00 50.66 343 ARG A C 1
ATOM 2563 O O . ARG A 1 343 ? 12.435 -37.334 12.290 1.00 50.66 343 ARG A O 1
ATOM 2570 N N . SER A 1 344 ? 13.845 -37.539 10.540 1.00 50.66 344 SER A N 1
ATOM 2571 C CA . SER A 1 344 ? 12.897 -38.012 9.519 1.00 50.66 344 SER A CA 1
ATOM 2572 C C . SER A 1 344 ? 13.361 -39.401 9.057 1.00 50.66 344 SER A C 1
ATOM 2574 O O . SER A 1 344 ? 14.570 -39.650 9.121 1.00 50.66 344 SER A O 1
ATOM 2576 N N . PRO A 1 345 ? 12.452 -40.301 8.647 1.00 72.56 345 PRO A N 1
ATOM 2577 C CA . PRO A 1 345 ? 12.803 -41.498 7.884 1.00 72.56 345 PRO A CA 1
ATOM 2578 C C . PRO A 1 345 ? 13.134 -41.165 6.419 1.00 72.56 345 PRO A C 1
ATOM 2580 O O . PRO A 1 345 ? 12.641 -40.122 5.930 1.00 72.56 345 PRO A O 1
#

Radius of gyration: 51.89 Å; chains: 1; bounding box: 79×100×161 Å